Protein AF-0000000081157783 (afdb_homodimer)

Secondary structure (DSSP, 8-state):
----------------HHHHHHHHHS-SS--TT--SS--EEEEEE-SSSS-EEETTTTEEEEEE-BTTBPPPPHHHHHHHHHHHHH-GGGGG-/----------------HHHHHHHHHS-SS--TT--SS--EEEEEE-SSSS-EEETTTTEEEEEE-BTTBPPPPHHHHHHHHHHHHH-GGGGG-

Nearest PDB structures (foldseek):
  8d4x-assembly1_B  TM=7.432E-01  e=1.360E-03  Homo sapiens
  4jiu-assembly1_A  TM=4.594E-01  e=1.877E+00  Pyrococcus abyssi GE5
  8sln-assembly1_A-2  TM=3.641E-01  e=1.027E+00  Deinococcus geothermalis DSM 11300
  4jix-assembly1_B  TM=4.805E-01  e=7.656E+00  Methanocaldococcus jannaschii DSM 2661
  8d4x-assembly1_B  TM=7.433E-01  e=1.407E-03  Homo sapiens

Solvent-accessible surface area (backbone atoms only — not comparable to full-atom values): 10788 Å² total; per-residue (Å²): 133,82,78,72,78,70,72,75,87,60,69,72,64,61,52,43,72,42,37,50,35,25,32,17,53,73,34,64,61,82,51,95,89,48,65,93,52,55,40,32,48,43,77,39,80,50,98,51,83,55,59,40,18,42,42,90,62,12,28,30,34,36,52,39,66,50,100,87,39,76,71,70,56,69,70,57,47,50,51,45,43,42,52,44,42,71,36,61,69,60,22,70,107,133,82,76,72,77,68,74,70,88,63,71,73,66,59,52,44,72,42,37,50,36,27,31,17,52,73,34,64,62,80,52,96,88,49,67,92,52,56,41,30,48,44,76,40,80,50,97,51,81,55,59,40,16,44,41,88,62,12,29,30,36,38,51,38,67,48,100,87,38,76,70,68,57,69,69,59,46,50,52,44,45,43,53,43,42,72,36,62,69,58,19,71,108

Sequence (186 aa):
MVHGLFLTGGQRGALSLESILLFTTGSTSEPLLGFQLAPSIEFAECQSFLPIANMCVNRLILPRPSAFATLPGEAILYELYDYAFSNTFFGIKMVHGLFLTGGQRGALSLESILLFTTGSTSEPLLGFQLAPSIEFAECQSFLPIANMCVNRLILPRPSAFATLPGEAILYELYDYAFSNTFFGIK

InterPro domains:
  IPR000569 HECT domain [PF00632] (18-64)
  IPR000569 HECT domain [PS50237] (20-71)
  IPR035983 HECT, E3 ligase catalytic domain [SSF56204] (19-64)

Radius of gyration: 17.54 Å; Cα contacts (8 Å, |Δi|>4): 294; chains: 2; bounding box: 38×65×33 Å

Foldseek 3Di:
DPPPCPDDPPPLPDDDCQLLQCLQAVGSDAPPVGDPADAEEAEDADPDQAWEYDNVNRYIYGYDADPVGDDDDPVVSSVRHSVSSVDSPRRPD/DPPPCPVDPPPLPDDDCQLLQCLQAVGSDAPPVGDPADAEEAEDADPDQAWEYDNVNRYIYGYDADPVGDDDDPVVSSVRHSVSSVDSPRHPD

Organism: Pinctada imbricata (NCBI:txid66713)

pLDDT: mean 80.14, std 20.99, range [25.06, 98.5]

Structure (mmCIF, N/CA/C/O backbone):
data_AF-0000000081157783-model_v1
#
loop_
_entity.id
_entity.type
_entity.pdbx_description
1 polymer 'HECT domain-containing protein'
#
loop_
_atom_site.group_PDB
_atom_site.id
_atom_site.type_symbol
_atom_site.label_atom_id
_atom_site.label_alt_id
_atom_site.label_comp_id
_atom_site.label_asym_id
_atom_site.label_entity_id
_atom_site.label_seq_id
_atom_site.pdbx_PDB_ins_code
_atom_site.Cartn_x
_atom_site.Cartn_y
_atom_site.Cartn_z
_atom_site.occupancy
_atom_site.B_iso_or_equiv
_atom_site.auth_seq_id
_atom_site.auth_comp_id
_atom_site.auth_asym_id
_atom_site.auth_atom_id
_atom_site.pdbx_PDB_model_num
ATOM 1 N N . MET A 1 1 ? -17.234 -35.281 12.875 1 25.06 1 MET A N 1
ATOM 2 C CA . MET A 1 1 ? -18.094 -34.125 13.102 1 25.06 1 MET A CA 1
ATOM 3 C C . MET A 1 1 ? -17.328 -32.844 12.898 1 25.06 1 MET A C 1
ATOM 5 O O . MET A 1 1 ? -16.531 -32.438 13.758 1 25.06 1 MET A O 1
ATOM 9 N N . VAL A 1 2 ? -16.641 -32.625 11.828 1 28.06 2 VAL A N 1
ATOM 10 C CA . VAL A 1 2 ? -15.789 -31.5 11.445 1 28.06 2 VAL A CA 1
ATOM 11 C C . VAL A 1 2 ? -16.609 -30.203 11.43 1 28.06 2 VAL A C 1
ATOM 13 O O . VAL A 1 2 ? -17.625 -30.125 10.75 1 28.06 2 VAL A O 1
ATOM 16 N N . HIS A 1 3 ? -16.938 -29.625 12.719 1 30.33 3 HIS A N 1
ATOM 17 C CA . HIS A 1 3 ? -17.625 -28.344 12.891 1 30.33 3 HIS A CA 1
ATOM 18 C C . HIS A 1 3 ? -17.141 -27.312 11.867 1 30.33 3 HIS A C 1
ATOM 20 O O . HIS A 1 3 ? -15.93 -27.172 11.648 1 30.33 3 HIS A O 1
ATOM 26 N N . GLY A 1 4 ? -17.906 -27.141 10.836 1 31.88 4 GLY A N 1
ATOM 27 C CA . GLY A 1 4 ? -17.938 -26.031 9.891 1 31.88 4 GLY A CA 1
ATOM 28 C C . GLY A 1 4 ? -17.734 -24.672 10.539 1 31.88 4 GLY A C 1
ATOM 29 O O . GLY A 1 4 ? -18.688 -24.078 11.031 1 31.88 4 GLY A O 1
ATOM 30 N N . LEU A 1 5 ? -16.766 -24.453 11.508 1 31.7 5 LEU A N 1
ATOM 31 C CA . LEU A 1 5 ? -16.625 -23.094 12.008 1 31.7 5 LEU A CA 1
ATOM 32 C C . LEU A 1 5 ? -16.891 -22.062 10.906 1 31.7 5 LEU A C 1
ATOM 34 O O . LEU A 1 5 ? -16.109 -21.953 9.953 1 31.7 5 LEU A O 1
ATOM 38 N N . PHE A 1 6 ? -18.141 -22.094 10.414 1 34.12 6 PHE A N 1
ATOM 39 C CA . PHE A 1 6 ? -18.656 -20.953 9.664 1 34.12 6 PHE A CA 1
ATOM 40 C C . PHE A 1 6 ? -18.203 -19.641 10.305 1 34.12 6 PHE A C 1
ATOM 42 O O . PHE A 1 6 ? -18.672 -19.281 11.383 1 34.12 6 PHE A O 1
ATOM 49 N N . LEU A 1 7 ? -17.031 -19.391 10.703 1 32.72 7 LEU A N 1
ATOM 50 C CA . LEU A 1 7 ? -16.672 -18.109 11.297 1 32.72 7 LEU A CA 1
ATOM 51 C C . LEU A 1 7 ? -17.656 -17.016 10.852 1 32.72 7 LEU A C 1
ATOM 53 O O . LEU A 1 7 ? -18.344 -17.188 9.844 1 32.72 7 LEU A O 1
ATOM 57 N N . THR A 1 8 ? -17.766 -15.859 11.789 1 34.59 8 THR A N 1
ATOM 58 C CA . THR A 1 8 ? -18.375 -14.57 12.047 1 34.59 8 THR A CA 1
ATOM 59 C C . THR A 1 8 ? -18.5 -13.758 10.766 1 34.59 8 THR A C 1
ATOM 61 O O . THR A 1 8 ? -17.672 -13.891 9.859 1 34.59 8 THR A O 1
ATOM 64 N N . GLY A 1 9 ? -19.719 -13.328 10.438 1 35.78 9 GLY A N 1
ATOM 65 C CA . GLY A 1 9 ? -20.094 -12.188 9.609 1 35.78 9 GLY A CA 1
ATOM 66 C C . GLY A 1 9 ? -19.047 -11.102 9.57 1 35.78 9 GLY A C 1
ATOM 67 O O . GLY A 1 9 ? -19.094 -10.156 10.359 1 35.78 9 GLY A O 1
ATOM 68 N N . GLY A 1 10 ? -17.797 -11.422 9.664 1 38.59 10 GLY A N 1
ATOM 69 C CA . GLY A 1 10 ? -16.703 -10.469 9.734 1 38.59 10 GLY A CA 1
ATOM 70 C C . GLY A 1 10 ? -16.953 -9.211 8.93 1 38.59 10 GLY A C 1
ATOM 71 O O . GLY A 1 10 ? -17.359 -9.281 7.766 1 38.59 10 GLY A O 1
ATOM 72 N N . GLN A 1 11 ? -17.547 -8.289 9.461 1 38.88 11 GLN A N 1
ATOM 73 C CA . GLN A 1 11 ? -17.562 -6.945 8.898 1 38.88 11 GLN A CA 1
ATOM 74 C C . GLN A 1 11 ? -16.422 -6.746 7.91 1 38.88 11 GLN A C 1
ATOM 76 O O . GLN A 1 11 ? -15.281 -7.145 8.18 1 38.88 11 GLN A O 1
ATOM 81 N N . ARG A 1 12 ? -16.5 -7.238 6.738 1 47.31 12 ARG A N 1
ATOM 82 C CA . ARG A 1 12 ? -15.578 -6.809 5.695 1 47.31 12 ARG A CA 1
ATOM 83 C C . ARG A 1 12 ? -14.859 -5.523 6.094 1 47.31 12 ARG A C 1
ATOM 85 O O . ARG A 1 12 ? -15.406 -4.43 5.934 1 47.31 12 ARG A O 1
ATOM 92 N N . GLY A 1 13 ? -14.383 -5.492 7.238 1 53.34 13 GLY A N 1
ATOM 93 C CA . GLY A 1 13 ? -13.688 -4.219 7.324 1 53.34 13 GLY A CA 1
ATOM 94 C C . GLY A 1 13 ? -12.836 -3.922 6.105 1 53.34 13 GLY A C 1
ATOM 95 O O . GLY A 1 13 ? -12.086 -4.781 5.641 1 53.34 13 GLY A O 1
ATOM 96 N N . ALA A 1 14 ? -13.375 -3.219 5.141 1 66.56 14 ALA A N 1
ATOM 97 C CA . ALA A 1 14 ? -12.773 -2.76 3.891 1 66.56 14 ALA A CA 1
ATOM 98 C C . ALA A 1 14 ? -11.281 -2.479 4.07 1 66.56 14 ALA A C 1
ATOM 100 O O . ALA A 1 14 ? -10.852 -2.02 5.129 1 66.56 14 ALA A O 1
ATOM 101 N N . LEU A 1 15 ? -10.414 -3.15 3.279 1 81.06 15 LEU A N 1
ATOM 102 C CA . LEU A 1 15 ? -8.992 -2.842 3.197 1 81.06 15 LEU A CA 1
ATOM 103 C C . LEU A 1 15 ? -8.75 -1.345 3.354 1 81.06 15 LEU A C 1
ATOM 105 O O . LEU A 1 15 ? -9.5 -0.53 2.811 1 81.06 15 LEU A O 1
ATOM 109 N N . SER A 1 16 ? -7.902 -1.082 4.328 1 84.56 16 SER A N 1
ATOM 110 C CA . SER A 1 16 ? -7.484 0.301 4.527 1 84.56 16 SER A CA 1
ATOM 111 C C . SER A 1 16 ? -5.965 0.434 4.449 1 84.56 16 SER A C 1
ATOM 113 O O . SER A 1 16 ? -5.246 -0.563 4.523 1 84.56 16 SER A O 1
ATOM 115 N N . LEU A 1 17 ? -5.473 1.64 4.262 1 89.75 17 LEU A N 1
ATOM 116 C CA . LEU A 1 17 ? -4.031 1.861 4.297 1 89.75 17 LEU A CA 1
ATOM 117 C C . LEU A 1 17 ? -3.455 1.475 5.652 1 89.75 17 LEU A C 1
ATOM 119 O O . LEU A 1 17 ? -2.334 0.963 5.734 1 89.75 17 LEU A O 1
ATOM 123 N N . GLU A 1 18 ? -4.254 1.722 6.637 1 88.31 18 GLU A N 1
ATOM 124 C CA . GLU A 1 18 ? -3.838 1.361 7.988 1 88.31 18 GLU A CA 1
ATOM 125 C C . GLU A 1 18 ? -3.588 -0.139 8.109 1 88.31 18 GLU A C 1
ATOM 127 O O . GLU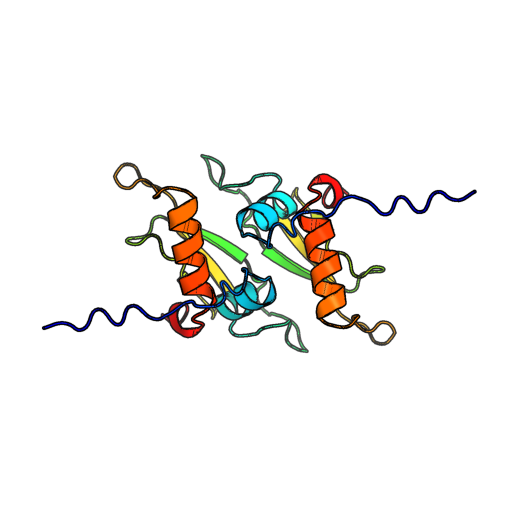 A 1 18 ? -2.561 -0.561 8.641 1 88.31 18 GLU A O 1
ATOM 132 N N . SER A 1 19 ? -4.547 -0.958 7.633 1 89.5 19 SER A N 1
ATOM 133 C CA . SER A 1 19 ? -4.398 -2.406 7.738 1 89.5 19 SER A CA 1
ATOM 134 C C . SER A 1 19 ? -3.25 -2.912 6.875 1 89.5 19 SER A C 1
ATOM 136 O O . SER A 1 19 ? -2.574 -3.877 7.234 1 89.5 19 SER A O 1
ATOM 138 N N . ILE A 1 20 ? -2.945 -2.279 5.777 1 92.62 20 ILE A N 1
ATOM 139 C CA . ILE A 1 20 ? -1.829 -2.652 4.914 1 92.62 20 ILE A CA 1
ATOM 140 C C . ILE A 1 20 ? -0.51 -2.312 5.605 1 92.62 20 ILE A C 1
ATOM 142 O O . ILE A 1 20 ? 0.429 -3.113 5.59 1 92.62 20 ILE A O 1
ATOM 146 N N . LEU A 1 21 ? -0.452 -1.106 6.215 1 93.5 21 LEU A N 1
ATOM 147 C CA . LEU A 1 21 ? 0.759 -0.715 6.926 1 93.5 21 LEU A CA 1
ATOM 148 C C . LEU A 1 21 ? 1.03 -1.657 8.094 1 93.5 21 LEU A C 1
ATOM 150 O O . LEU A 1 21 ? 2.172 -2.068 8.312 1 93.5 21 LEU A O 1
ATOM 154 N N . LEU A 1 22 ? -0.026 -1.957 8.781 1 93.88 22 LEU A N 1
ATOM 155 C CA . LEU A 1 22 ? 0.117 -2.859 9.914 1 93.88 22 LEU A CA 1
ATOM 156 C C . LEU A 1 22 ? 0.659 -4.215 9.469 1 93.88 22 LEU A C 1
ATOM 158 O O . LEU A 1 22 ? 1.573 -4.758 10.094 1 93.88 22 LEU A O 1
ATOM 162 N N . PHE A 1 23 ? 0.168 -4.734 8.445 1 93.56 23 PHE A N 1
ATOM 163 C CA . PHE A 1 23 ? 0.583 -6.023 7.895 1 93.56 23 PHE A CA 1
ATOM 164 C C . PHE A 1 23 ? 2.027 -5.965 7.414 1 93.56 23 PHE A C 1
ATOM 166 O O . PHE A 1 23 ? 2.783 -6.926 7.582 1 93.56 23 PHE A O 1
ATOM 173 N N . THR A 1 24 ? 2.479 -4.871 6.844 1 95.5 24 THR A N 1
ATOM 174 C CA . THR A 1 24 ? 3.748 -4.73 6.137 1 95.5 24 THR A CA 1
ATOM 175 C C . THR A 1 24 ? 4.855 -4.312 7.098 1 95.5 24 THR A C 1
ATOM 177 O O . THR A 1 24 ? 6.016 -4.695 6.922 1 95.5 24 THR A O 1
ATOM 180 N N . THR A 1 25 ? 4.516 -3.561 8.188 1 94.69 25 THR A N 1
ATOM 181 C CA . THR A 1 25 ? 5.562 -2.928 8.984 1 94.69 25 THR A CA 1
ATOM 182 C C . THR A 1 25 ? 5.406 -3.279 10.461 1 94.69 25 THR A C 1
ATOM 184 O O . THR A 1 25 ? 6.301 -3.016 11.266 1 94.69 25 THR A O 1
ATOM 187 N N . GLY A 1 26 ? 4.195 -3.764 10.82 1 92.81 26 GLY A N 1
ATOM 188 C CA . GLY A 1 26 ? 3.879 -3.998 12.219 1 92.81 26 GLY A CA 1
ATOM 189 C C . GLY A 1 26 ? 3.293 -2.783 12.914 1 92.81 26 GLY A C 1
ATOM 190 O O . GLY A 1 26 ? 2.93 -2.846 14.086 1 92.81 26 GLY A O 1
ATOM 191 N N . SER A 1 27 ? 3.178 -1.668 12.164 1 92.88 27 SER A N 1
ATOM 192 C CA . SER A 1 27 ? 2.623 -0.446 12.734 1 92.88 27 SER A CA 1
ATOM 193 C C . SER A 1 27 ? 1.447 0.067 11.906 1 92.88 27 SER A C 1
ATOM 195 O O . SER A 1 27 ? 1.415 -0.11 10.688 1 92.88 27 SER A O 1
ATOM 197 N N . THR A 1 28 ? 0.5 0.713 12.5 1 89.69 28 THR A N 1
ATOM 198 C CA . THR A 1 28 ? -0.673 1.251 11.82 1 89.69 28 THR A CA 1
ATOM 199 C C . THR A 1 28 ? -0.379 2.633 11.242 1 89.69 28 THR A C 1
ATOM 201 O O . THR A 1 28 ? -1.185 3.184 10.492 1 89.69 28 THR A O 1
ATOM 204 N N . SER A 1 29 ? 0.729 3.207 11.641 1 90.88 29 SER A N 1
ATOM 205 C CA . SER A 1 29 ? 1.147 4.535 11.195 1 90.88 29 SER A CA 1
ATOM 206 C C . SER A 1 29 ? 2.666 4.664 11.195 1 90.88 29 SER A C 1
ATOM 208 O O . SER A 1 29 ? 3.373 3.762 11.656 1 90.88 29 SER A O 1
ATOM 210 N N . GLU A 1 30 ? 3.18 5.801 10.648 1 93.94 30 GLU A N 1
ATOM 211 C CA . GLU A 1 30 ? 4.621 6.027 10.664 1 93.94 30 GLU A CA 1
ATOM 212 C C . GLU A 1 30 ? 5.133 6.234 12.086 1 93.94 30 GLU A C 1
ATOM 214 O O . GLU A 1 30 ? 4.59 7.047 12.836 1 93.94 30 GLU A O 1
ATOM 219 N N . PRO A 1 31 ? 6.152 5.469 12.484 1 93.81 31 PRO A N 1
ATOM 220 C CA . PRO A 1 31 ? 6.762 5.723 13.789 1 93.81 31 PRO A CA 1
ATOM 221 C C . PRO A 1 31 ? 7.344 7.129 13.906 1 93.81 31 PRO A C 1
ATOM 223 O O . PRO A 1 31 ? 7.594 7.785 12.898 1 93.81 31 PRO A O 1
ATOM 226 N N . LEU A 1 32 ? 7.508 7.562 15.062 1 89.94 32 LEU A N 1
ATOM 227 C CA . LEU A 1 32 ? 7.957 8.922 15.352 1 89.94 32 LEU A CA 1
ATOM 228 C C . LEU A 1 32 ? 9.219 9.258 14.562 1 89.94 32 LEU A C 1
ATOM 230 O O . LEU A 1 32 ? 9.336 10.359 14.016 1 89.94 32 LEU A O 1
ATOM 234 N N . LEU A 1 33 ? 10.227 8.312 14.469 1 92.75 33 LEU A N 1
ATOM 235 C CA . LEU A 1 33 ? 11.5 8.562 13.805 1 92.75 33 LEU A CA 1
ATOM 236 C C . LEU A 1 33 ? 11.422 8.188 12.328 1 92.75 33 LEU A C 1
ATOM 238 O O . LEU A 1 33 ? 12.406 8.312 11.602 1 92.75 33 LEU A O 1
ATOM 242 N N . GLY A 1 34 ? 10.289 7.762 11.922 1 94.31 34 GLY A N 1
ATOM 243 C CA . GLY A 1 34 ? 10.148 7.285 10.555 1 94.31 34 GLY A CA 1
ATOM 244 C C . GLY A 1 34 ? 10.594 5.844 10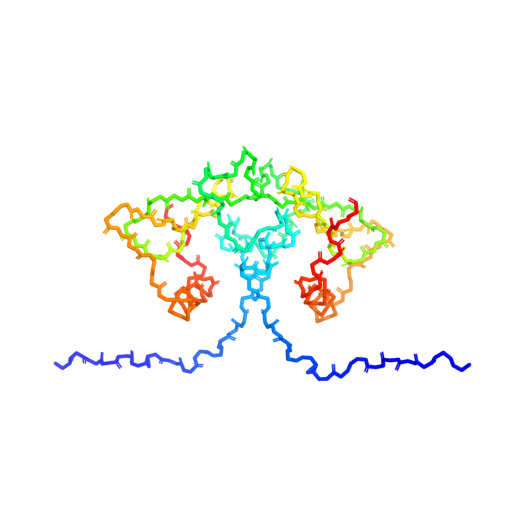.375 1 94.31 34 GLY A C 1
ATOM 245 O O . GLY A 1 34 ? 11.062 5.211 11.328 1 94.31 34 GLY A O 1
ATOM 246 N N . PHE A 1 35 ? 10.398 5.328 9.203 1 95.69 35 PHE A N 1
ATOM 247 C CA . PHE A 1 35 ? 10.852 3.984 8.867 1 95.69 35 PHE A CA 1
ATOM 248 C C . PHE A 1 35 ? 12.297 4.008 8.383 1 95.69 35 PHE A C 1
ATOM 250 O O . PHE A 1 35 ? 12.664 4.848 7.559 1 95.69 35 PHE A O 1
ATOM 257 N N . GLN A 1 36 ? 13.094 3.15 8.875 1 96.06 36 GLN A N 1
ATOM 258 C CA . GLN A 1 36 ? 14.453 3.023 8.359 1 96.06 36 GLN A CA 1
ATOM 259 C C . GLN A 1 36 ? 14.445 2.586 6.898 1 96.06 36 GLN A C 1
ATOM 261 O O . GLN A 1 36 ? 15.203 3.123 6.082 1 96.06 36 GLN A O 1
ATOM 266 N N . LEU A 1 37 ? 13.672 1.564 6.633 1 97 37 LEU A N 1
ATOM 267 C CA . LEU A 1 37 ? 13.398 1.122 5.27 1 97 37 LEU A CA 1
ATOM 268 C C . LEU A 1 37 ? 11.961 1.447 4.875 1 97 37 LEU A C 1
ATOM 270 O O . LEU A 1 37 ? 11.023 1.119 5.602 1 97 37 LEU A O 1
ATOM 274 N N . ALA A 1 38 ? 11.875 2.078 3.801 1 97.44 38 ALA A N 1
ATOM 275 C CA . ALA A 1 38 ? 10.531 2.445 3.34 1 97.44 38 ALA A CA 1
ATOM 276 C C . ALA A 1 38 ? 9.695 1.206 3.053 1 97.44 38 ALA A C 1
ATOM 278 O O . ALA A 1 38 ? 10.18 0.237 2.467 1 97.44 38 ALA A O 1
ATOM 279 N N . PRO A 1 39 ? 8.414 1.216 3.48 1 98.19 39 PRO A N 1
ATOM 280 C CA . PRO A 1 39 ? 7.555 0.11 3.061 1 98.19 39 PRO A CA 1
ATOM 281 C C . PRO A 1 39 ? 7.465 -0.027 1.542 1 98.19 39 PRO A C 1
ATOM 283 O O . PRO A 1 39 ? 7.422 0.979 0.83 1 98.19 39 PRO A O 1
ATOM 286 N N . SER A 1 40 ? 7.484 -1.233 1.07 1 98.5 40 SER A N 1
ATOM 287 C CA . SER A 1 40 ? 7.473 -1.467 -0.37 1 98.5 40 SER A CA 1
ATOM 288 C C . SER A 1 40 ? 6.68 -2.723 -0.721 1 98.5 40 SER A C 1
ATOM 290 O O . SER A 1 40 ? 6.312 -3.498 0.163 1 98.5 40 SER A O 1
ATOM 292 N N . ILE A 1 41 ? 6.383 -2.863 -1.964 1 98.06 41 ILE A N 1
ATOM 293 C CA . ILE A 1 41 ? 5.637 -4 -2.49 1 98.06 41 ILE A CA 1
ATOM 294 C C . ILE A 1 41 ? 6.516 -4.785 -3.467 1 98.06 41 ILE A C 1
ATOM 296 O O . ILE A 1 41 ? 7.188 -4.195 -4.316 1 98.06 41 ILE A O 1
ATOM 300 N N . GLU A 1 42 ? 6.523 -6.035 -3.305 1 97 42 GLU A N 1
ATOM 301 C CA . GLU A 1 42 ? 7.164 -6.984 -4.211 1 97 42 GLU A CA 1
ATOM 302 C C . GLU A 1 42 ? 6.172 -8.023 -4.715 1 97 42 GLU A C 1
ATOM 304 O O . GLU A 1 42 ? 5.285 -8.453 -3.971 1 97 42 GLU A O 1
ATOM 309 N N . PHE A 1 43 ? 6.328 -8.336 -5.969 1 95.94 43 PHE A N 1
ATOM 310 C CA . PHE A 1 43 ? 5.57 -9.453 -6.523 1 95.94 43 PHE A CA 1
ATOM 311 C C . PHE A 1 43 ? 6.457 -10.68 -6.684 1 95.94 43 PHE A C 1
ATOM 313 O O . PHE A 1 43 ? 7.578 -10.586 -7.191 1 95.94 43 PHE A O 1
ATOM 320 N N . ALA A 1 44 ? 5.969 -11.812 -6.184 1 93.94 44 ALA A N 1
ATOM 321 C CA . ALA A 1 44 ? 6.77 -13.031 -6.234 1 93.94 44 ALA A CA 1
ATOM 322 C C . ALA A 1 44 ? 5.891 -14.25 -6.512 1 93.94 44 ALA A C 1
ATOM 324 O O . ALA A 1 44 ? 4.684 -14.219 -6.27 1 93.94 44 ALA A O 1
ATOM 325 N N . GLU A 1 45 ? 6.484 -15.219 -7.141 1 90.94 45 GLU A N 1
ATOM 326 C CA . GLU A 1 45 ? 5.793 -16.5 -7.246 1 90.94 45 GLU A CA 1
ATOM 327 C C . GLU A 1 45 ? 5.66 -17.172 -5.883 1 90.94 45 GLU A C 1
ATOM 329 O O . GLU A 1 45 ? 6.66 -17.375 -5.188 1 90.94 45 GLU A O 1
ATOM 334 N N . CYS A 1 46 ? 4.383 -17.266 -5.438 1 82.44 46 CYS A N 1
ATOM 335 C CA . CYS A 1 46 ? 4.156 -17.844 -4.117 1 82.44 46 CYS A CA 1
ATOM 336 C C . CYS A 1 46 ? 3.402 -19.156 -4.227 1 82.44 46 CYS A C 1
ATOM 338 O O . CYS A 1 46 ? 2.785 -19.453 -5.254 1 82.44 46 CYS A O 1
ATOM 340 N N . GLN A 1 47 ? 3.578 -20 -3.232 1 81.12 47 GLN A N 1
ATOM 341 C CA . GLN A 1 47 ? 2.889 -21.297 -3.168 1 81.12 47 GLN A CA 1
ATOM 342 C C . GLN A 1 47 ? 1.394 -21.094 -2.936 1 81.12 47 GLN A C 1
ATOM 344 O O . GLN A 1 47 ? 0.592 -21.969 -3.273 1 81.12 47 GLN A O 1
ATOM 349 N N . SER A 1 48 ? 1.101 -20.016 -2.244 1 84.38 48 SER A N 1
ATOM 350 C CA . SER A 1 48 ? -0.298 -19.672 -2.004 1 84.38 48 SER A CA 1
ATOM 351 C C . SER A 1 48 ? -0.656 -18.328 -2.619 1 84.38 48 SER A C 1
ATOM 353 O O . SER A 1 48 ? 0.223 -17.594 -3.088 1 84.38 48 SER A O 1
ATOM 355 N N . PHE A 1 49 ? -1.943 -18.031 -2.572 1 88.19 49 PHE A N 1
ATOM 356 C CA . PHE A 1 49 ? -2.41 -16.75 -3.115 1 88.19 49 PHE A CA 1
ATOM 357 C C . PHE A 1 49 ? -2.592 -15.727 -2.006 1 88.19 49 PHE A C 1
ATOM 359 O O . PHE A 1 49 ? -3.129 -14.641 -2.24 1 88.19 49 PHE A O 1
ATOM 366 N N . LEU A 1 50 ? -2.047 -16.078 -0.866 1 90.56 50 LEU A N 1
ATOM 367 C CA . LEU A 1 50 ? -2.08 -15.148 0.252 1 90.56 50 LEU A CA 1
ATOM 368 C C . LEU A 1 50 ? -0.86 -14.227 0.229 1 90.56 50 LEU A C 1
ATOM 370 O O . LEU A 1 50 ? 0.251 -14.68 -0.064 1 90.56 50 LEU A O 1
ATOM 374 N N . PRO A 1 51 ? -1.125 -12.977 0.547 1 92.75 51 PRO A N 1
ATOM 375 C CA . PRO A 1 51 ? 0.044 -12.109 0.709 1 92.75 51 PRO A CA 1
ATOM 376 C C . PRO A 1 51 ? 0.846 -12.43 1.969 1 92.75 51 PRO A C 1
ATOM 378 O O . PRO A 1 51 ? 0.289 -12.93 2.949 1 92.75 51 PRO A O 1
ATOM 381 N N . ILE A 1 52 ? 2.109 -12.141 1.911 1 93.06 52 ILE A N 1
ATOM 382 C CA . ILE A 1 52 ? 2.977 -12.227 3.082 1 93.06 52 ILE A CA 1
ATOM 383 C C . ILE A 1 52 ? 3.795 -10.945 3.215 1 93.06 52 ILE A C 1
ATOM 385 O O . ILE A 1 52 ? 3.801 -10.109 2.307 1 93.06 52 ILE A O 1
ATOM 389 N N . ALA A 1 53 ? 4.379 -10.766 4.379 1 94.19 53 ALA A N 1
ATOM 390 C CA . ALA A 1 53 ? 5.215 -9.586 4.57 1 94.19 53 ALA A CA 1
ATOM 391 C C . ALA A 1 53 ? 6.531 -9.945 5.25 1 94.19 53 ALA A C 1
ATOM 393 O O . ALA A 1 53 ? 6.582 -10.867 6.074 1 94.19 53 ALA A O 1
ATOM 394 N N . ASN A 1 54 ? 7.574 -9.414 4.895 1 94.62 54 ASN A N 1
ATOM 395 C CA . ASN A 1 54 ? 8.812 -9.32 5.652 1 94.62 54 ASN A CA 1
ATOM 396 C C . ASN A 1 54 ? 8.898 -8.008 6.426 1 94.62 54 ASN A C 1
ATOM 398 O O . ASN A 1 54 ? 9.406 -7.008 5.91 1 94.62 54 ASN A O 1
ATOM 402 N N . MET A 1 55 ? 8.484 -8.031 7.688 1 93.62 55 MET A N 1
ATOM 403 C CA . MET A 1 55 ? 8.312 -6.809 8.461 1 93.62 55 MET A CA 1
ATOM 404 C C . MET A 1 55 ? 9.664 -6.203 8.82 1 93.62 55 MET A C 1
ATOM 406 O O . MET A 1 55 ? 9.758 -5.008 9.102 1 93.62 55 MET A O 1
ATOM 410 N N . CYS A 1 56 ? 10.648 -7.059 8.844 1 94.94 56 CYS A N 1
ATOM 411 C CA . CYS A 1 56 ? 11.984 -6.527 9.109 1 94.94 56 CYS A CA 1
ATOM 412 C C . CYS A 1 56 ? 12.406 -5.539 8.031 1 94.94 56 CYS A C 1
ATOM 414 O O . CYS A 1 56 ? 13 -4.5 8.328 1 94.94 56 CYS A O 1
ATOM 416 N N . VAL A 1 57 ? 12.211 -5.801 6.805 1 96.81 57 VAL A N 1
ATOM 417 C CA . VAL A 1 57 ? 12.578 -4.91 5.715 1 96.81 57 VAL A CA 1
ATOM 418 C C . VAL A 1 57 ? 11.336 -4.191 5.191 1 96.81 57 VAL A C 1
ATOM 420 O O . VAL A 1 57 ? 11.391 -3.52 4.156 1 96.81 57 VAL A O 1
ATOM 423 N N . ASN A 1 58 ? 10.227 -4.273 5.824 1 96.69 58 ASN A N 1
ATOM 424 C CA . ASN A 1 58 ? 8.961 -3.627 5.488 1 96.69 58 ASN A CA 1
ATOM 425 C C . ASN A 1 58 ? 8.547 -3.922 4.051 1 96.69 58 ASN A C 1
ATOM 427 O O . ASN A 1 58 ? 8.242 -3.004 3.285 1 96.69 58 ASN A O 1
ATOM 431 N N . ARG A 1 59 ? 8.406 -5.191 3.752 1 97.31 59 ARG A N 1
ATOM 432 C CA . ARG A 1 59 ? 8.102 -5.586 2.381 1 97.31 59 ARG A CA 1
ATOM 433 C C . ARG A 1 59 ? 6.84 -6.438 2.328 1 97.31 59 ARG A C 1
ATOM 435 O O . ARG A 1 59 ? 6.789 -7.52 2.916 1 97.31 59 ARG A O 1
ATOM 442 N N . LEU A 1 60 ? 5.863 -5.918 1.633 1 96.25 60 LEU A N 1
ATOM 443 C CA . LEU A 1 60 ? 4.672 -6.688 1.286 1 96.25 60 LEU A CA 1
ATOM 444 C C . LEU A 1 60 ? 4.91 -7.52 0.031 1 96.25 60 LEU A C 1
ATOM 446 O O . LEU A 1 60 ? 5.316 -6.988 -1.005 1 96.25 60 LEU A O 1
ATOM 450 N N . ILE A 1 61 ? 4.699 -8.773 0.169 1 96 61 ILE A N 1
ATOM 451 C CA . ILE A 1 61 ? 4.887 -9.664 -0.972 1 96 61 ILE A CA 1
ATOM 452 C C . ILE A 1 61 ? 3.531 -10.164 -1.47 1 96 61 ILE A C 1
ATOM 454 O O . ILE A 1 61 ? 2.791 -10.812 -0.729 1 96 61 ILE A O 1
ATOM 458 N N . LEU A 1 62 ? 3.211 -9.805 -2.646 1 95 62 LEU A N 1
ATOM 459 C CA . LEU A 1 62 ? 1.983 -10.227 -3.311 1 95 62 LEU A CA 1
ATOM 460 C C . LEU A 1 62 ? 2.266 -11.352 -4.309 1 95 62 LEU A C 1
ATOM 462 O O . LEU A 1 62 ? 3.277 -11.32 -5.012 1 95 62 LEU A O 1
ATOM 466 N N . PRO A 1 63 ? 1.355 -12.297 -4.363 1 93.12 63 PRO A N 1
ATOM 467 C CA . PRO A 1 63 ? 1.582 -13.406 -5.293 1 93.12 63 PRO A CA 1
ATOM 468 C C . PRO A 1 63 ? 1.457 -12.992 -6.754 1 93.12 63 PRO A C 1
ATOM 470 O O . PRO A 1 63 ? 0.605 -12.164 -7.094 1 93.12 63 PRO A O 1
ATOM 473 N N . ARG A 1 64 ? 2.32 -13.453 -7.527 1 91.56 64 ARG A N 1
ATOM 474 C CA . ARG A 1 64 ? 2.203 -13.312 -8.977 1 91.56 64 ARG A CA 1
ATOM 475 C C . ARG A 1 64 ? 1.976 -14.672 -9.641 1 91.56 64 ARG A C 1
ATOM 477 O O . ARG A 1 64 ? 2.41 -15.703 -9.117 1 91.56 64 ARG A O 1
ATOM 484 N N . PRO A 1 65 ? 1.188 -14.609 -10.719 1 85.25 65 PRO A N 1
ATOM 485 C CA . PRO A 1 65 ? 0.975 -15.883 -11.414 1 85.25 65 PRO A CA 1
ATOM 486 C C . PRO A 1 65 ? 2.268 -16.469 -11.969 1 85.25 65 PRO A C 1
ATOM 488 O O . PRO A 1 65 ? 3.256 -15.758 -12.148 1 85.25 65 PRO A O 1
ATOM 491 N N . SER A 1 66 ? 2.283 -17.797 -12.117 1 85.12 66 SER A N 1
ATOM 492 C CA . SER A 1 66 ? 3.355 -18.516 -12.789 1 85.12 66 SER A CA 1
ATOM 493 C C . SER A 1 66 ? 2.814 -19.375 -13.938 1 85.12 66 SER A C 1
ATOM 495 O O . SER A 1 66 ? 1.611 -19.375 -14.195 1 85.12 66 SER A O 1
ATOM 497 N N . ALA A 1 67 ? 3.75 -19.922 -14.727 1 82.56 67 ALA A N 1
ATOM 498 C CA . ALA A 1 67 ? 3.357 -20.812 -15.812 1 82.56 67 ALA A CA 1
ATOM 499 C C . ALA A 1 67 ? 2.457 -21.938 -15.305 1 82.56 67 ALA A C 1
ATOM 501 O O . ALA A 1 67 ? 1.594 -22.438 -16.031 1 82.56 67 ALA A O 1
ATOM 502 N N . PHE A 1 68 ? 2.506 -22.25 -14.078 1 83.19 68 PHE A N 1
ATOM 503 C CA . PHE A 1 68 ? 1.819 -23.422 -13.539 1 83.19 68 PHE A CA 1
ATOM 504 C C . PHE A 1 68 ? 0.736 -23 -12.555 1 83.19 68 PHE A C 1
ATOM 506 O O . PHE A 1 68 ? -0.02 -23.844 -12.062 1 83.19 68 PHE A O 1
ATOM 513 N N . ALA A 1 69 ? 0.616 -21.734 -12.266 1 80.44 69 ALA A N 1
ATOM 514 C CA . ALA A 1 69 ? -0.339 -21.281 -11.258 1 80.44 69 ALA A CA 1
ATOM 515 C C . ALA A 1 69 ? -0.975 -19.953 -11.648 1 80.44 69 ALA A C 1
ATOM 517 O O . ALA A 1 69 ? -0.302 -18.922 -11.68 1 80.44 69 ALA A O 1
ATOM 518 N N . THR A 1 70 ? -2.236 -20.094 -11.93 1 84.19 70 THR A N 1
ATOM 519 C CA . THR A 1 70 ? -2.971 -18.875 -12.25 1 84.19 70 THR A CA 1
ATOM 520 C C . THR A 1 70 ? -3.609 -18.281 -10.992 1 84.19 70 THR A C 1
ATOM 522 O O . THR A 1 70 ? -3.916 -19.016 -10.047 1 84.19 70 THR A O 1
ATOM 525 N N . LEU A 1 71 ? -3.688 -16.969 -10.992 1 84.44 71 LEU A N 1
ATOM 526 C CA . LEU A 1 71 ? -4.387 -16.328 -9.883 1 84.44 71 LEU A CA 1
ATOM 527 C C . LEU A 1 71 ? -5.879 -16.656 -9.93 1 84.44 71 LEU A C 1
ATOM 529 O O . LEU A 1 71 ? -6.461 -16.766 -11.008 1 84.44 71 LEU A O 1
ATOM 533 N N . PRO A 1 72 ? -6.344 -16.844 -8.742 1 87.81 72 PRO A N 1
ATOM 534 C CA . PRO A 1 72 ? -7.801 -17 -8.742 1 87.81 72 PRO A CA 1
ATOM 535 C C . PRO A 1 72 ? -8.531 -15.742 -9.203 1 87.81 72 PRO A C 1
ATOM 537 O O . PRO A 1 72 ? -7.902 -14.703 -9.43 1 87.81 72 PRO A O 1
ATOM 540 N N . GLY A 1 73 ? -9.852 -15.797 -9.414 1 87.44 73 GLY A N 1
ATOM 541 C CA . GLY A 1 73 ? -10.648 -14.641 -9.789 1 87.44 73 GLY A CA 1
ATOM 542 C C . GLY A 1 73 ? -10.539 -13.492 -8.805 1 87.44 73 GLY A C 1
ATOM 543 O O . GLY A 1 73 ? -10.18 -13.695 -7.645 1 87.44 73 GLY A O 1
ATOM 544 N N . GLU A 1 74 ? -10.82 -12.273 -9.273 1 84 74 GLU A N 1
ATOM 545 C CA . GLU A 1 74 ? -10.648 -11.047 -8.5 1 84 74 GLU A CA 1
ATOM 546 C C . GLU A 1 74 ? -11.406 -11.125 -7.176 1 84 74 GLU A C 1
ATOM 548 O O . GLU A 1 74 ? -10.898 -10.711 -6.133 1 84 74 GLU A O 1
ATOM 553 N N . ALA A 1 75 ? -12.562 -11.547 -7.25 1 85.69 75 ALA A N 1
ATOM 554 C CA . ALA A 1 75 ? -13.406 -11.617 -6.059 1 85.69 75 ALA A CA 1
ATOM 555 C C . ALA A 1 75 ? -12.766 -12.484 -4.98 1 85.69 75 ALA A C 1
ATOM 557 O O . ALA A 1 75 ? -12.75 -12.125 -3.805 1 85.69 75 ALA A O 1
ATOM 558 N N . ILE A 1 76 ? -12.289 -13.633 -5.402 1 88.19 76 ILE A N 1
ATOM 559 C CA . ILE A 1 76 ? -11.656 -14.562 -4.473 1 88.19 76 ILE A CA 1
ATOM 560 C C . ILE A 1 76 ? -10.375 -13.938 -3.916 1 88.19 76 ILE A C 1
ATOM 562 O O . ILE A 1 76 ? -10.117 -14.016 -2.713 1 88.19 76 ILE A O 1
ATOM 566 N N . LEU A 1 77 ? -9.625 -13.336 -4.746 1 87.88 77 LEU A N 1
ATOM 567 C CA . LEU A 1 77 ? -8.383 -12.695 -4.336 1 87.88 77 LEU A CA 1
ATOM 568 C C . LEU A 1 77 ? -8.648 -11.602 -3.309 1 87.88 7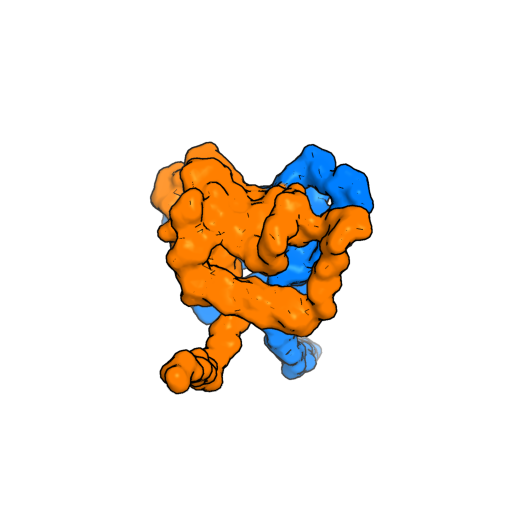7 LEU A C 1
ATOM 570 O O . LEU A 1 77 ? -7.918 -11.477 -2.32 1 87.88 77 LEU A O 1
ATOM 574 N N . TYR A 1 78 ? -9.648 -10.828 -3.57 1 84.56 78 TYR A N 1
ATOM 575 C CA . TYR A 1 78 ? -10.023 -9.773 -2.637 1 84.56 78 TYR A CA 1
ATOM 576 C C . TYR A 1 78 ? -10.375 -10.352 -1.271 1 84.56 78 TYR A C 1
ATOM 578 O O . TYR A 1 78 ? -9.984 -9.805 -0.239 1 84.56 78 TYR A O 1
ATOM 586 N N . GLU A 1 79 ? -11.094 -11.359 -1.303 1 86.25 79 GLU A N 1
ATOM 587 C CA . GLU A 1 79 ? -11.477 -12.008 -0.048 1 86.25 79 GLU A CA 1
ATOM 588 C C . GLU A 1 79 ? -10.25 -12.516 0.7 1 86.25 79 GLU A C 1
ATOM 590 O O . GLU A 1 79 ? -10.141 -12.359 1.917 1 86.25 79 GLU A O 1
ATOM 595 N N . LEU A 1 80 ? -9.359 -13.164 0.006 1 86.5 80 LEU A N 1
ATOM 596 C CA . LEU A 1 80 ? -8.133 -13.68 0.604 1 86.5 80 LEU A CA 1
ATOM 597 C C . LEU A 1 80 ? -7.301 -12.547 1.207 1 86.5 80 LEU A C 1
ATOM 599 O O . LEU A 1 80 ? -6.781 -12.68 2.316 1 86.5 80 LEU A O 1
ATOM 603 N N . TYR A 1 81 ? -7.219 -11.461 0.543 1 87.88 81 TYR A N 1
ATOM 604 C CA . TYR A 1 81 ? -6.441 -10.32 1.009 1 87.88 81 TYR A CA 1
ATOM 605 C C . TYR A 1 81 ? -7.105 -9.664 2.211 1 87.88 81 TYR A C 1
ATOM 607 O O . TYR A 1 81 ? -6.434 -9.297 3.178 1 87.88 81 TYR A O 1
ATOM 615 N N . ASP A 1 82 ? -8.406 -9.484 2.062 1 85.44 82 ASP A N 1
ATOM 616 C CA . ASP A 1 82 ? -9.125 -8.953 3.215 1 85.44 82 ASP A CA 1
ATOM 617 C C . ASP A 1 82 ? -8.875 -9.805 4.461 1 85.44 82 ASP A C 1
ATOM 619 O O . ASP A 1 82 ? -8.656 -9.266 5.551 1 85.44 82 ASP A O 1
ATOM 623 N N . TYR A 1 83 ? -8.953 -11.078 4.246 1 85.38 83 TYR A N 1
ATOM 624 C CA . TYR A 1 83 ? -8.695 -12 5.344 1 85.38 83 TYR A CA 1
ATOM 625 C C . TYR A 1 83 ? -7.277 -11.828 5.879 1 85.38 83 TYR A C 1
ATOM 627 O O . TYR A 1 83 ? -7.074 -11.719 7.09 1 85.38 83 TYR A O 1
ATOM 635 N N . ALA A 1 84 ? -6.27 -11.789 5.066 1 89 84 ALA A N 1
ATOM 636 C CA . ALA A 1 84 ? -4.867 -11.68 5.453 1 89 84 ALA A CA 1
ATOM 637 C C . ALA A 1 84 ? -4.594 -10.367 6.18 1 89 84 ALA A C 1
ATOM 639 O O . ALA A 1 84 ? -3.949 -10.352 7.23 1 89 84 ALA A O 1
ATOM 640 N N . PHE A 1 85 ? -5.133 -9.266 5.691 1 90.25 85 PHE A N 1
ATOM 641 C CA . PHE A 1 85 ? -4.82 -7.941 6.211 1 90.25 85 PHE A CA 1
ATOM 642 C C . PHE A 1 85 ? -5.598 -7.664 7.492 1 90.25 85 PHE A C 1
ATOM 644 O O . PHE A 1 85 ? -5.234 -6.777 8.266 1 90.25 85 PHE A O 1
ATOM 651 N N . SER A 1 86 ? -6.66 -8.359 7.582 1 84.25 86 SER A N 1
ATOM 652 C CA . SER A 1 86 ? -7.438 -8.195 8.805 1 84.25 86 SER A CA 1
ATOM 653 C C . SER A 1 86 ? -6.863 -9.031 9.945 1 84.25 86 SER A C 1
ATOM 655 O O . SER A 1 86 ? -7.211 -8.828 11.109 1 84.25 86 SER A O 1
ATOM 657 N N . ASN A 1 87 ? -6.039 -9.922 9.562 1 77.31 87 ASN A N 1
ATOM 658 C CA . ASN A 1 87 ? -5.418 -10.789 10.555 1 77.31 87 ASN A CA 1
ATOM 659 C C . ASN A 1 87 ? -3.916 -10.531 10.656 1 77.31 87 ASN A C 1
ATOM 661 O O . ASN A 1 87 ? -3.152 -10.938 9.781 1 77.31 87 ASN A O 1
ATOM 665 N N . THR A 1 88 ? -3.439 -9.555 11.461 1 64.12 88 THR A N 1
ATOM 666 C CA . THR A 1 88 ? -2.062 -9.102 11.617 1 64.12 88 THR A CA 1
ATOM 667 C C . THR A 1 88 ? -1.114 -10.289 11.758 1 64.12 88 THR A C 1
ATOM 669 O O . THR A 1 88 ? 0.069 -10.188 11.43 1 64.12 88 THR A O 1
ATOM 672 N N . PHE A 1 89 ? -1.513 -11.406 12.125 1 58.97 89 PHE A N 1
ATOM 673 C CA . PHE A 1 89 ? -0.625 -12.523 12.422 1 58.97 89 PHE A CA 1
ATOM 674 C C . PHE A 1 89 ? -0.07 -13.133 11.141 1 58.97 89 PHE A C 1
ATOM 676 O O . PHE A 1 89 ? 0.945 -13.836 11.164 1 58.97 89 PHE A O 1
ATOM 683 N N . PHE A 1 90 ? -0.617 -12.93 10.125 1 53.97 90 PHE A N 1
ATOM 684 C CA . PHE A 1 90 ? -0.154 -13.633 8.93 1 53.97 90 PHE A CA 1
ATOM 685 C C . PHE A 1 90 ? 1.234 -13.148 8.523 1 53.97 90 PHE A C 1
ATOM 687 O O . PHE A 1 90 ? 1.99 -13.883 7.887 1 53.97 90 PHE A O 1
ATOM 694 N N . GLY A 1 91 ? 1.6 -11.906 8.594 1 53.19 91 GLY A N 1
ATOM 695 C CA . GLY A 1 91 ? 2.879 -11.391 8.141 1 53.19 91 GLY A CA 1
ATOM 696 C C . GLY A 1 91 ? 4.055 -11.906 8.945 1 53.19 91 GLY A C 1
ATOM 697 O O . GLY A 1 91 ? 5.203 -11.555 8.672 1 53.19 91 GLY A O 1
ATOM 698 N N . ILE A 1 92 ? 3.764 -12.359 10.133 1 47.53 92 ILE A N 1
ATOM 699 C CA . ILE A 1 92 ? 4.883 -12.734 10.992 1 47.53 92 ILE A CA 1
ATOM 700 C C . ILE A 1 92 ? 5.418 -14.102 10.57 1 47.53 92 ILE A C 1
ATOM 702 O O . ILE A 1 92 ? 6.395 -14.594 11.141 1 47.53 92 ILE A O 1
ATOM 706 N N . LYS A 1 93 ? 5.773 -14.211 9.32 1 41.59 93 LYS A N 1
ATOM 707 C CA . LYS A 1 93 ? 6.566 -15.43 9.195 1 41.59 93 LYS A CA 1
ATOM 708 C C . LYS A 1 93 ? 8.062 -15.117 9.219 1 41.59 93 LYS A C 1
ATOM 710 O O . LYS A 1 93 ? 8.492 -14.094 8.695 1 41.59 93 LYS A O 1
ATOM 715 N N . MET B 1 1 ? -22.812 32.062 -7.836 1 25.39 1 MET B N 1
ATOM 716 C CA . MET B 1 1 ? -23.547 30.906 -7.324 1 25.39 1 MET B CA 1
ATOM 717 C C . MET B 1 1 ? -22.781 29.609 -7.59 1 25.39 1 MET B C 1
ATOM 719 O O . MET B 1 1 ? -22.641 29.203 -8.742 1 25.39 1 MET B O 1
ATOM 723 N N . VAL B 1 2 ? -21.594 29.344 -7.031 1 28.34 2 VAL B N 1
ATOM 724 C CA . VAL B 1 2 ? -20.656 28.25 -7.184 1 28.34 2 VAL B CA 1
ATOM 725 C C . VAL B 1 2 ? -21.328 26.938 -6.785 1 28.34 2 VAL B C 1
ATOM 727 O O . VAL B 1 2 ? -21.906 26.828 -5.703 1 28.34 2 VAL B O 1
ATOM 730 N N . HIS B 1 3 ? -22.188 26.312 -7.75 1 30.31 3 HIS B N 1
ATOM 731 C CA . HIS B 1 3 ? -22.828 25.016 -7.602 1 30.31 3 HIS B CA 1
ATOM 732 C C . HIS B 1 3 ? -21.906 24.016 -6.93 1 30.31 3 HIS B C 1
ATOM 734 O O . HIS B 1 3 ? -20.75 23.844 -7.348 1 30.31 3 HIS B O 1
ATOM 740 N N . GLY B 1 4 ? -21.984 23.922 -5.637 1 32.44 4 GLY B N 1
ATOM 741 C CA . GLY B 1 4 ? -21.469 22.859 -4.793 1 32.44 4 GLY B CA 1
ATOM 742 C C . GLY B 1 4 ? -21.703 21.484 -5.379 1 32.44 4 GLY B C 1
ATOM 743 O O . GLY B 1 4 ? -22.797 20.922 -5.266 1 32.44 4 GLY B O 1
ATOM 744 N N . LEU B 1 5 ? -21.375 21.203 -6.703 1 33.47 5 LEU B N 1
ATOM 745 C CA . LEU B 1 5 ? -21.484 19.812 -7.168 1 33.47 5 LEU B CA 1
ATOM 746 C C . LEU B 1 5 ? -21.188 18.844 -6.039 1 33.47 5 LEU B C 1
ATOM 748 O O . LEU B 1 5 ? -20.047 18.734 -5.582 1 33.47 5 LEU B O 1
ATOM 752 N N . PHE B 1 6 ? -22.062 18.891 -5.035 1 33.69 6 PHE B N 1
ATOM 753 C CA . PHE B 1 6 ? -22.141 17.766 -4.105 1 33.69 6 PHE B CA 1
ATOM 754 C C . PHE B 1 6 ? -22.016 16.438 -4.844 1 33.69 6 PHE B C 1
ATOM 756 O O . PHE B 1 6 ? -22.922 16.047 -5.586 1 33.69 6 PHE B O 1
ATOM 763 N N . LEU B 1 7 ? -21.031 16.156 -5.695 1 34.19 7 LEU B N 1
ATOM 764 C CA . LEU B 1 7 ? -20.906 14.797 -6.215 1 34.19 7 LEU B CA 1
ATOM 765 C C . LEU B 1 7 ? -21.5 13.781 -5.25 1 34.19 7 LEU B C 1
ATOM 767 O O . LEU B 1 7 ? -21.328 13.898 -4.035 1 34.19 7 LEU B O 1
ATOM 771 N N . THR B 1 8 ? -22.625 13.219 -5.59 1 34.03 8 THR B N 1
ATOM 772 C CA . THR B 1 8 ? -23.484 12.125 -5.152 1 34.03 8 THR B CA 1
ATOM 773 C C . THR B 1 8 ? -22.703 11.086 -4.367 1 34.03 8 THR B C 1
ATOM 775 O O . THR B 1 8 ? -21.469 11.055 -4.438 1 34.03 8 THR B O 1
ATOM 778 N N . GLY B 1 9 ? -23.609 9.961 -3.875 1 35.72 9 GLY B N 1
ATOM 779 C CA . GLY B 1 9 ? -23.5 8.75 -3.084 1 35.72 9 GLY B CA 1
ATOM 780 C C . GLY B 1 9 ? -22.328 7.871 -3.486 1 35.72 9 GLY B C 1
ATOM 781 O O . GLY B 1 9 ? -22.484 6.957 -4.297 1 35.72 9 GLY B O 1
ATOM 782 N N . GLY B 1 10 ? -21.328 8.352 -3.967 1 38.25 10 GLY B N 1
ATOM 783 C CA . GLY B 1 10 ? -20.219 7.574 -4.492 1 38.25 10 GLY B CA 1
ATOM 784 C C . GLY B 1 10 ? -19.984 6.273 -3.748 1 38.25 10 GLY B C 1
ATOM 785 O O . GLY B 1 10 ? -20.031 6.242 -2.516 1 38.25 10 GLY B O 1
ATOM 786 N N . GLN B 1 11 ? -20.516 5.266 -4.199 1 38.81 11 GLN B N 1
ATOM 787 C CA . GLN B 1 11 ? -20.141 3.936 -3.732 1 38.81 11 GLN B CA 1
ATOM 788 C C . GLN B 1 11 ? -18.75 3.941 -3.113 1 38.81 11 GLN B C 1
ATOM 790 O O . GLN B 1 11 ? -17.828 4.57 -3.643 1 38.81 11 GLN B O 1
ATOM 795 N N . ARG B 1 12 ? -18.578 4.414 -1.913 1 47.19 12 ARG B N 1
ATOM 796 C CA . ARG B 1 12 ? -17.344 4.129 -1.202 1 47.19 12 ARG B CA 1
ATOM 797 C C . ARG B 1 12 ? -16.562 3.006 -1.883 1 47.19 12 ARG B C 1
ATOM 799 O O . ARG B 1 12 ? -16.859 1.826 -1.674 1 47.19 12 ARG B O 1
ATOM 806 N N . GLY B 1 13 ? -16.469 3.047 -3.125 1 53.12 13 GLY B N 1
ATOM 807 C CA . GLY B 1 13 ? -15.625 1.922 -3.502 1 53.12 13 GLY B CA 1
ATOM 808 C C . GLY B 1 13 ? -14.422 1.739 -2.59 1 53.12 13 GLY B C 1
ATOM 809 O O . GLY B 1 13 ? -13.664 2.684 -2.354 1 53.12 13 GLY B O 1
ATOM 810 N N . ALA B 1 14 ? -14.586 0.983 -1.533 1 65.81 14 ALA B N 1
ATOM 811 C CA . ALA B 1 14 ? -13.609 0.618 -0.514 1 65.81 14 ALA B CA 1
ATOM 812 C C . ALA B 1 14 ? -12.203 0.542 -1.105 1 65.81 14 ALA B C 1
ATOM 814 O O . ALA B 1 14 ? -12.031 0.14 -2.258 1 65.81 14 ALA B O 1
ATOM 815 N N . LEU B 1 15 ? -11.258 1.335 -0.58 1 81.19 15 LEU B N 1
ATOM 816 C CA . LEU B 1 15 ? -9.836 1.221 -0.901 1 81.19 15 LEU B CA 1
ATOM 817 C C . LEU B 1 15 ? -9.453 -0.233 -1.148 1 81.19 15 LEU B C 1
ATOM 819 O O . LEU B 1 15 ? -9.906 -1.13 -0.434 1 81.19 15 LEU B O 1
ATOM 823 N N . SER B 1 16 ? -8.891 -0.381 -2.328 1 84.62 16 SER B N 1
ATOM 824 C CA . SER B 1 16 ? -8.367 -1.699 -2.662 1 84.62 16 SER B CA 1
ATOM 825 C C . SER B 1 16 ? -6.883 -1.628 -3.012 1 84.62 16 SER B C 1
ATOM 827 O O . SER B 1 16 ? -6.348 -0.545 -3.262 1 84.62 16 SER B O 1
ATOM 829 N N . LEU B 1 17 ? -6.191 -2.766 -2.99 1 89.69 17 LEU B N 1
ATOM 830 C CA . LEU B 1 17 ? -4.801 -2.793 -3.434 1 89.69 17 LEU B CA 1
ATOM 831 C C . LEU B 1 17 ? -4.688 -2.359 -4.891 1 89.69 17 LEU B C 1
ATOM 833 O O . LEU B 1 17 ? -3.713 -1.705 -5.273 1 89.69 17 LEU B O 1
ATOM 837 N N . GLU B 1 18 ? -5.691 -2.729 -5.602 1 88.38 18 GLU B N 1
ATOM 838 C CA . GLU B 1 18 ? -5.723 -2.344 -7.008 1 88.38 18 GLU B CA 1
ATOM 839 C C . GLU B 1 18 ? -5.715 -0.825 -7.168 1 88.38 18 GLU B C 1
ATOM 841 O O . GLU B 1 18 ? -4.945 -0.281 -7.961 1 88.38 18 GLU B O 1
ATOM 846 N N . SER B 1 19 ? -6.598 -0.13 -6.438 1 89.56 19 SER B N 1
ATOM 847 C CA . SER B 1 19 ? -6.68 1.322 -6.551 1 89.56 19 SER B CA 1
ATOM 848 C C . SER B 1 19 ? -5.414 1.993 -6.035 1 89.56 19 SER B C 1
ATOM 850 O O . SER B 1 19 ? -4.996 3.031 -6.551 1 89.56 19 SER B O 1
ATOM 852 N N . ILE B 1 20 ? -4.73 1.427 -5.07 1 92.69 20 ILE B N 1
ATOM 853 C CA . ILE B 1 20 ? -3.479 1.962 -4.547 1 92.69 20 ILE B CA 1
ATOM 854 C C . ILE B 1 20 ? -2.371 1.786 -5.582 1 92.69 20 ILE B C 1
ATOM 856 O O . ILE B 1 20 ? -1.578 2.703 -5.816 1 92.69 20 ILE B O 1
ATOM 860 N N . LEU B 1 21 ? -2.334 0.593 -6.211 1 93.56 21 LEU B N 1
ATOM 861 C CA . LEU B 1 21 ? -1.328 0.353 -7.242 1 93.56 21 LEU B CA 1
ATOM 862 C C . LEU B 1 21 ? -1.522 1.299 -8.422 1 93.56 21 LEU B C 1
ATOM 864 O O . LEU B 1 21 ? -0.554 1.854 -8.945 1 93.56 21 LEU B O 1
ATOM 868 N N . LEU B 1 22 ? -2.754 1.438 -8.781 1 93.94 22 LEU B N 1
ATOM 869 C CA . LEU B 1 22 ? -3.057 2.332 -9.898 1 93.94 22 LEU B CA 1
ATOM 870 C C . LEU B 1 22 ? -2.594 3.752 -9.594 1 93.94 22 LEU B C 1
ATOM 872 O O . LEU B 1 22 ? -1.97 4.398 -10.438 1 93.94 22 LEU B O 1
ATOM 876 N N . PHE B 1 23 ? -2.844 4.223 -8.453 1 93.56 23 PHE B N 1
ATOM 877 C CA . PHE B 1 23 ? -2.465 5.562 -8.016 1 93.56 23 PHE B CA 1
ATOM 878 C C . PHE B 1 23 ? -0.949 5.707 -7.961 1 93.56 23 PHE B C 1
ATOM 880 O O . PHE B 1 23 ? -0.404 6.75 -8.328 1 93.56 23 PHE B O 1
ATOM 887 N N . THR B 1 24 ? -0.225 4.695 -7.555 1 95.62 24 THR B N 1
ATOM 888 C CA . THR B 1 24 ? 1.198 4.734 -7.238 1 95.62 24 THR B CA 1
ATOM 889 C C . THR B 1 24 ? 2.039 4.449 -8.477 1 95.62 24 THR B C 1
ATOM 891 O O . THR B 1 24 ? 3.141 4.984 -8.625 1 95.62 24 THR B O 1
ATOM 894 N N . THR B 1 25 ? 1.519 3.646 -9.438 1 94.81 25 THR B N 1
ATOM 895 C CA . THR B 1 25 ? 2.371 3.146 -10.508 1 94.81 25 THR B CA 1
ATOM 896 C C . THR B 1 25 ? 1.759 3.447 -11.875 1 94.81 25 THR B C 1
ATOM 898 O O . THR B 1 25 ? 2.42 3.297 -12.906 1 94.81 25 THR B O 1
ATOM 901 N N . GLY B 1 26 ? 0.444 3.754 -11.867 1 92.88 26 GLY B N 1
ATOM 902 C CA . GLY B 1 26 ? -0.281 3.92 -13.117 1 92.88 26 GLY B CA 1
ATOM 903 C C . GLY B 1 26 ? -0.872 2.625 -13.641 1 92.88 26 GLY B C 1
ATOM 904 O O . GLY B 1 26 ? -1.553 2.617 -14.672 1 92.88 26 GLY B O 1
ATOM 905 N N . SER B 1 27 ? -0.622 1.525 -12.914 1 93 27 SER B N 1
ATOM 906 C CA . SER B 1 27 ? -1.151 0.232 -13.328 1 93 27 SER B CA 1
ATOM 907 C C . SER B 1 27 ? -1.966 -0.417 -12.211 1 93 27 SER B C 1
ATOM 909 O O . SER B 1 27 ? -1.684 -0.213 -11.031 1 93 27 SER B O 1
ATOM 911 N N . THR B 1 28 ? -2.936 -1.198 -12.531 1 89.94 28 THR B N 1
ATOM 912 C CA . THR B 1 28 ? -3.789 -1.873 -11.555 1 89.94 28 THR B CA 1
ATOM 913 C C . THR B 1 28 ? -3.162 -3.191 -11.109 1 89.94 28 THR B C 1
ATOM 915 O O . THR B 1 28 ? -3.641 -3.824 -10.172 1 89.94 28 THR B O 1
ATOM 918 N N . SER B 1 29 ? -2.145 -3.621 -11.812 1 91 29 SER B N 1
ATOM 919 C CA . SER B 1 29 ? -1.446 -4.871 -11.531 1 91 29 SER B CA 1
ATOM 920 C C . SER B 1 29 ? 0.016 -4.797 -11.961 1 91 29 SER B C 1
ATOM 922 O O . SER B 1 29 ? 0.438 -3.818 -12.578 1 91 29 SER B O 1
ATOM 924 N N . GLU B 1 30 ? 0.799 -5.848 -11.602 1 94.12 30 GLU B N 1
ATOM 925 C CA . GLU B 1 30 ? 2.197 -5.883 -12.023 1 94.12 30 GLU B CA 1
ATOM 926 C C . GLU B 1 30 ? 2.314 -6.039 -13.539 1 94.12 30 GLU B C 1
ATOM 928 O O . GLU B 1 30 ? 1.692 -6.926 -14.125 1 94.12 30 GLU B O 1
ATOM 933 N N . PRO B 1 31 ? 3.09 -5.152 -14.188 1 93.88 31 PRO B N 1
ATOM 934 C CA . PRO B 1 31 ? 3.344 -5.348 -15.617 1 93.88 31 PRO B CA 1
ATOM 935 C C . PRO B 1 31 ? 4.047 -6.668 -15.914 1 93.88 31 PRO B C 1
ATOM 937 O O . PRO B 1 31 ? 4.648 -7.27 -15.016 1 93.88 31 PRO B O 1
ATOM 940 N N . LEU B 1 32 ? 3.941 -7.102 -17.078 1 90.06 32 LEU B N 1
ATOM 941 C CA . LEU B 1 32 ? 4.469 -8.391 -17.5 1 90.06 32 LEU B CA 1
ATOM 942 C C . LEU B 1 32 ? 5.93 -8.547 -17.109 1 90.06 32 LEU B C 1
ATOM 944 O O . LEU B 1 32 ? 6.344 -9.609 -16.641 1 90.06 32 LEU B O 1
ATOM 948 N N . LEU B 1 33 ? 6.789 -7.48 -17.297 1 92.94 33 LEU B N 1
ATOM 949 C CA . LEU B 1 33 ? 8.219 -7.543 -17.016 1 92.94 33 LEU B CA 1
ATOM 950 C C . LE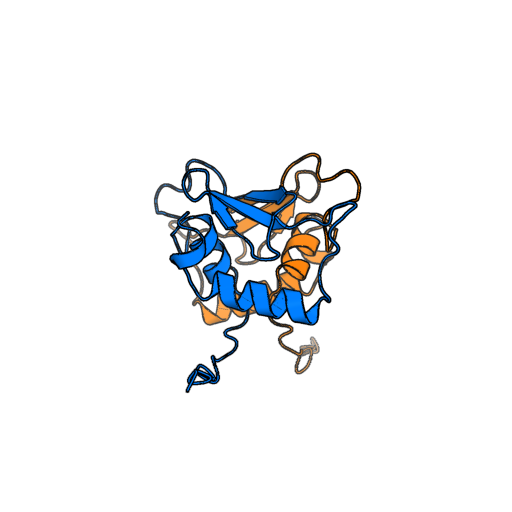U B 1 33 ? 8.508 -7.156 -15.57 1 92.94 33 LEU B C 1
ATOM 952 O O . LEU B 1 33 ? 9.664 -7.121 -15.148 1 92.94 33 LEU B O 1
ATOM 956 N N . GLY B 1 34 ? 7.48 -6.883 -14.844 1 94.44 34 GLY B N 1
ATOM 957 C CA . GLY B 1 34 ? 7.664 -6.402 -13.484 1 94.44 34 GLY B CA 1
ATOM 958 C C . GLY B 1 34 ? 7.945 -4.914 -13.414 1 94.44 34 GLY B C 1
ATOM 959 O O . GLY B 1 34 ? 8.047 -4.246 -14.445 1 94.44 34 GLY B O 1
ATOM 960 N N . PHE B 1 35 ? 8.016 -4.395 -12.211 1 95.81 35 PHE B N 1
ATOM 961 C CA . PHE B 1 35 ? 8.367 -2.996 -12 1 95.81 35 PHE B CA 1
ATOM 962 C C . PHE B 1 35 ? 9.875 -2.818 -11.93 1 95.81 35 PHE B C 1
ATOM 964 O O . PHE B 1 35 ? 10.57 -3.592 -11.258 1 95.81 35 PHE B O 1
ATOM 971 N N . GLN B 1 36 ? 10.383 -1.874 -12.617 1 96.12 36 GLN B N 1
ATOM 972 C CA . GLN B 1 36 ? 11.797 -1.559 -12.492 1 96.12 36 GLN B CA 1
ATOM 973 C C . GLN B 1 36 ? 12.141 -1.098 -11.078 1 96.12 36 GLN B C 1
ATOM 975 O O . GLN B 1 36 ? 13.156 -1.51 -10.516 1 96.12 36 GLN B O 1
ATOM 980 N N . LEU B 1 37 ? 11.344 -0.185 -10.586 1 97.06 37 LEU B N 1
ATOM 981 C CA . LEU B 1 37 ? 11.398 0.241 -9.195 1 97.06 37 LEU B CA 1
ATOM 982 C C . LEU B 1 37 ? 10.188 -0.264 -8.422 1 97.06 37 LEU B C 1
ATOM 984 O O . LEU B 1 37 ? 9.047 -0.076 -8.852 1 97.06 37 LEU B O 1
ATOM 988 N N . ALA B 1 38 ? 10.484 -0.885 -7.387 1 97.5 38 ALA B N 1
ATOM 989 C CA . ALA B 1 38 ? 9.391 -1.419 -6.578 1 97.5 38 ALA B CA 1
ATOM 990 C C . ALA B 1 38 ? 8.508 -0.296 -6.043 1 97.5 38 ALA B C 1
ATOM 992 O O . ALA B 1 38 ? 9.008 0.737 -5.594 1 97.5 38 ALA B O 1
ATOM 993 N N . PRO B 1 39 ? 7.184 -0.474 -6.098 1 98.25 39 PRO B N 1
ATOM 994 C CA . PRO B 1 39 ? 6.328 0.515 -5.438 1 98.25 39 PRO B CA 1
ATOM 995 C C . PRO B 1 39 ? 6.645 0.667 -3.951 1 98.25 39 PRO B C 1
ATOM 997 O O . PRO B 1 39 ? 6.934 -0.322 -3.273 1 98.25 39 PRO B O 1
ATOM 1000 N N . SER B 1 40 ? 6.629 1.865 -3.488 1 98.5 40 SER B N 1
ATOM 1001 C CA . SER B 1 40 ? 6.988 2.121 -2.098 1 98.5 40 SER B CA 1
ATOM 1002 C C . SER B 1 40 ? 6.168 3.27 -1.518 1 98.5 40 SER B C 1
ATOM 1004 O O . SER B 1 40 ? 5.473 3.975 -2.252 1 98.5 40 SER B O 1
ATOM 1006 N N . ILE B 1 41 ? 6.211 3.391 -0.236 1 98.06 41 ILE B N 1
ATOM 1007 C CA . ILE B 1 41 ? 5.496 4.43 0.499 1 98.06 41 ILE B CA 1
ATOM 1008 C C . ILE B 1 41 ? 6.496 5.34 1.21 1 98.06 41 ILE B C 1
ATOM 1010 O O . ILE B 1 41 ? 7.453 4.859 1.824 1 98.06 41 ILE B O 1
ATOM 1014 N N . GLU B 1 42 ? 6.305 6.566 1.09 1 97.06 42 GLU B N 1
ATOM 1015 C CA . GLU B 1 42 ? 7.039 7.605 1.804 1 97.06 42 GLU B CA 1
ATOM 1016 C C . GLU B 1 42 ? 6.094 8.516 2.582 1 97.06 42 GLU B C 1
ATOM 1018 O O . GLU B 1 42 ? 4.984 8.797 2.129 1 97.06 42 GLU B O 1
ATOM 1023 N N . PHE B 1 43 ? 6.562 8.891 3.744 1 95.88 43 PHE B N 1
ATOM 1024 C CA . PHE B 1 43 ? 5.848 9.914 4.504 1 95.88 43 PHE B CA 1
ATOM 1025 C C . PHE B 1 43 ? 6.574 11.25 4.43 1 95.88 43 PHE B C 1
ATOM 1027 O O . PHE B 1 43 ? 7.793 11.312 4.594 1 95.88 43 PHE B O 1
ATOM 1034 N N . ALA B 1 44 ? 5.828 12.289 4.117 1 94.06 44 ALA B N 1
ATOM 1035 C CA . ALA B 1 44 ? 6.441 13.609 3.969 1 94.06 44 ALA B CA 1
ATOM 1036 C C . ALA B 1 44 ? 5.52 14.703 4.496 1 94.06 44 ALA B C 1
ATOM 1038 O O . ALA B 1 44 ? 4.309 14.508 4.594 1 94.06 44 ALA B O 1
ATOM 1039 N N . GLU B 1 45 ? 6.113 15.75 4.953 1 91 45 GLU B N 1
ATOM 1040 C CA . GLU B 1 45 ? 5.312 16.938 5.27 1 91 45 GLU B CA 1
ATOM 1041 C C . GLU B 1 45 ? 4.719 17.547 4.004 1 91 45 GLU B C 1
ATOM 1043 O O . GLU B 1 45 ? 5.441 17.844 3.053 1 91 45 GLU B O 1
ATOM 1048 N N . CYS B 1 46 ? 3.361 17.484 3.936 1 82.38 46 CYS B N 1
ATOM 1049 C CA . CYS B 1 46 ? 2.701 18 2.744 1 82.38 46 CYS B CA 1
ATOM 1050 C C . CYS B 1 46 ? 1.836 19.203 3.086 1 82.38 46 CYS B C 1
ATOM 1052 O O . CYS B 1 46 ? 1.502 19.422 4.25 1 82.38 46 CYS B O 1
ATOM 1054 N N . GLN B 1 47 ? 1.614 20.031 2.09 1 81 47 GLN B N 1
ATOM 1055 C CA . GLN B 1 47 ? 0.768 21.219 2.242 1 81 47 GLN B CA 1
ATOM 1056 C C . GLN B 1 47 ? -0.692 20.828 2.447 1 81 47 GLN B C 1
ATOM 1058 O O . GLN B 1 47 ? -1.468 21.578 3.035 1 81 47 GLN B O 1
ATOM 1063 N N . SER B 1 48 ? -1.023 19.688 1.837 1 84.31 48 SER B N 1
ATOM 1064 C CA . SER B 1 48 ? -2.375 19.156 1.999 1 84.31 48 SER B CA 1
ATOM 1065 C C . SER B 1 48 ? -2.355 17.781 2.664 1 84.31 48 SER B C 1
ATOM 1067 O O . SER B 1 48 ? -1.29 17.203 2.846 1 84.31 48 SER B O 1
ATOM 1069 N N . PHE B 1 49 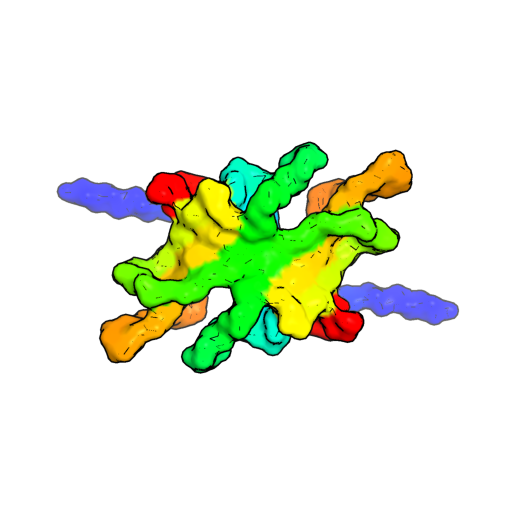? -3.549 17.312 2.988 1 88.25 49 PHE B N 1
ATOM 1070 C CA . PHE B 1 49 ? -3.66 16.016 3.613 1 88.25 49 PHE B CA 1
ATOM 1071 C C . PHE B 1 49 ? -4.016 14.945 2.582 1 88.25 49 PHE B C 1
ATOM 1073 O O . PHE B 1 49 ? -4.316 13.805 2.939 1 88.25 49 PHE B O 1
ATOM 1080 N N . LEU B 1 50 ? -3.861 15.344 1.341 1 90.62 50 LEU B N 1
ATOM 1081 C CA . LEU B 1 50 ? -4.074 14.391 0.258 1 90.62 50 LEU B CA 1
ATOM 1082 C C . LEU B 1 50 ? -2.785 13.648 -0.076 1 90.62 50 LEU B C 1
ATOM 1084 O O . LEU B 1 50 ? -1.706 14.242 -0.09 1 90.62 50 LEU B O 1
ATOM 1088 N N . PRO B 1 51 ? -2.975 12.367 -0.346 1 92.75 51 PRO B N 1
ATOM 1089 C CA . PRO B 1 51 ? -1.789 11.656 -0.841 1 92.75 51 PRO B CA 1
ATOM 1090 C C . PRO B 1 51 ? -1.419 12.055 -2.268 1 92.75 51 PRO B C 1
ATOM 1092 O O . PRO B 1 51 ? -2.287 12.469 -3.043 1 92.75 51 PRO B O 1
ATOM 1095 N N . ILE B 1 52 ? -0.153 11.953 -2.574 1 93.06 52 ILE B N 1
ATOM 1096 C CA . ILE B 1 52 ? 0.332 12.141 -3.938 1 93.06 52 ILE B CA 1
ATOM 1097 C C . ILE B 1 52 ? 1.24 10.969 -4.324 1 93.06 52 ILE B C 1
ATOM 1099 O O . ILE B 1 52 ? 1.616 10.164 -3.471 1 93.06 52 ILE B O 1
ATOM 1103 N N . ALA B 1 53 ? 1.487 10.844 -5.605 1 94.19 53 ALA B N 1
ATOM 1104 C CA . ALA B 1 53 ? 2.383 9.781 -6.051 1 94.19 53 ALA B CA 1
ATOM 1105 C C . ALA B 1 53 ? 3.396 10.305 -7.062 1 94.19 53 ALA B C 1
ATOM 1107 O O . ALA B 1 53 ? 3.092 11.203 -7.848 1 94.19 53 ALA B O 1
ATOM 1108 N N . ASN B 1 54 ? 4.57 9.93 -7.016 1 94.75 54 ASN B N 1
ATOM 1109 C CA . ASN B 1 54 ? 5.551 9.977 -8.094 1 94.75 54 ASN B CA 1
ATOM 1110 C C . ASN B 1 54 ? 5.582 8.664 -8.875 1 94.75 54 ASN B C 1
ATOM 1112 O O . ASN B 1 54 ? 6.336 7.75 -8.531 1 94.75 54 ASN B O 1
ATOM 1116 N N . MET B 1 55 ? 4.828 8.617 -9.969 1 93.69 55 MET B N 1
ATOM 1117 C CA . MET B 1 55 ? 4.617 7.363 -10.68 1 93.69 55 MET B CA 1
ATOM 1118 C C . MET B 1 55 ? 5.883 6.934 -11.414 1 93.69 55 MET B C 1
ATOM 1120 O O . MET B 1 55 ? 6.051 5.754 -11.734 1 93.69 55 MET B O 1
ATOM 1124 N N . CYS B 1 56 ? 6.711 7.895 -11.719 1 95 56 CYS B N 1
ATOM 1125 C CA . CYS B 1 56 ? 7.973 7.539 -12.352 1 95 56 CYS B CA 1
ATOM 1126 C C . CYS B 1 56 ? 8.805 6.633 -11.453 1 95 56 CYS B C 1
ATOM 1128 O O . CYS B 1 56 ? 9.398 5.664 -11.922 1 95 56 CYS B O 1
ATOM 1130 N N . VAL B 1 57 ? 8.922 6.902 -10.227 1 96.88 57 VAL B N 1
ATOM 1131 C CA . VAL B 1 57 ? 9.695 6.086 -9.297 1 96.88 57 VAL B CA 1
ATOM 1132 C C . VAL B 1 57 ? 8.758 5.219 -8.461 1 96.88 57 VAL B C 1
ATOM 1134 O O . VAL B 1 57 ? 9.18 4.578 -7.5 1 96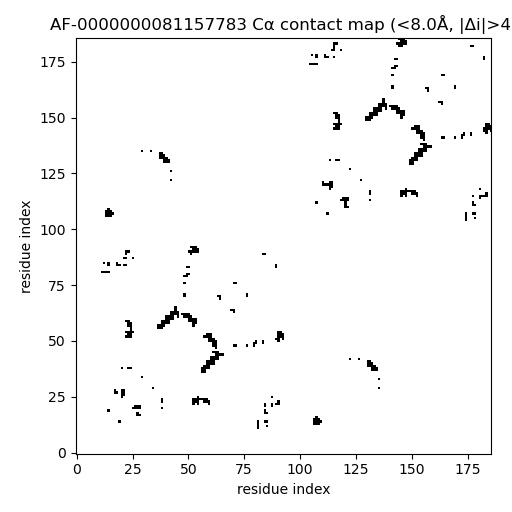.88 57 VAL B O 1
ATOM 1137 N N . ASN B 1 58 ? 7.523 5.145 -8.75 1 96.75 58 ASN B N 1
ATOM 1138 C CA . ASN B 1 58 ? 6.5 4.344 -8.094 1 96.75 58 ASN B CA 1
ATOM 1139 C C . ASN B 1 58 ? 6.461 4.613 -6.59 1 96.75 58 ASN B C 1
ATOM 1141 O O . ASN B 1 58 ? 6.508 3.678 -5.785 1 96.75 58 ASN B O 1
ATOM 1145 N N . ARG B 1 59 ? 6.238 5.863 -6.234 1 97.38 59 ARG B N 1
ATOM 1146 C CA . ARG B 1 59 ? 6.273 6.242 -4.824 1 97.38 59 ARG B CA 1
ATOM 1147 C C . ARG B 1 59 ? 4.973 6.918 -4.406 1 97.38 59 ARG B C 1
ATOM 1149 O O . ARG B 1 59 ? 4.617 7.969 -4.941 1 97.38 59 ARG B O 1
ATOM 1156 N N . LEU B 1 60 ? 4.316 6.289 -3.471 1 96.25 60 LEU B N 1
ATOM 1157 C CA . LEU B 1 60 ? 3.178 6.898 -2.795 1 96.25 60 LEU B CA 1
ATOM 1158 C C . LEU B 1 60 ? 3.639 7.781 -1.638 1 96.25 60 LEU B C 1
ATOM 1160 O O . LEU B 1 60 ? 4.379 7.324 -0.762 1 96.25 60 LEU B O 1
ATOM 1164 N N . ILE B 1 61 ? 3.229 8.992 -1.684 1 96 61 ILE B N 1
ATOM 1165 C CA . ILE B 1 61 ? 3.607 9.922 -0.62 1 96 61 ILE B CA 1
ATOM 1166 C C . ILE B 1 61 ? 2.389 10.234 0.245 1 96 61 ILE B C 1
ATOM 1168 O O . ILE B 1 61 ? 1.396 10.781 -0.246 1 96 61 ILE B O 1
ATOM 1172 N N . LEU B 1 62 ? 2.473 9.852 1.462 1 95 62 LEU B N 1
ATOM 1173 C CA . LEU B 1 62 ? 1.436 10.133 2.449 1 95 62 LEU B CA 1
ATOM 1174 C C . LEU B 1 62 ? 1.833 11.297 3.346 1 95 62 LEU B C 1
ATOM 1176 O O . LEU B 1 62 ? 2.996 11.414 3.738 1 95 62 LEU B O 1
ATOM 1180 N N . PRO B 1 63 ? 0.854 12.109 3.664 1 93.12 63 PRO B N 1
ATOM 1181 C CA . PRO B 1 63 ? 1.18 13.266 4.504 1 93.12 63 PRO B CA 1
ATOM 1182 C C . PRO B 1 63 ? 1.521 12.875 5.941 1 93.12 63 PRO B C 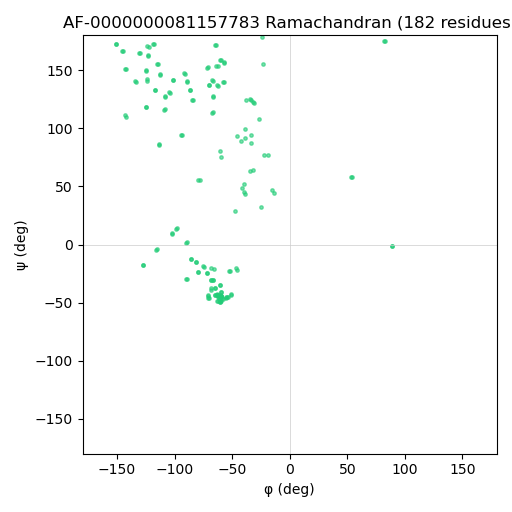1
ATOM 1184 O O . PRO B 1 63 ? 0.912 11.953 6.496 1 93.12 63 PRO B O 1
ATOM 1187 N N . ARG B 1 64 ? 2.498 13.469 6.457 1 91.56 64 ARG B N 1
ATOM 1188 C CA . ARG B 1 64 ? 2.807 13.352 7.879 1 91.56 64 ARG B CA 1
ATOM 1189 C C . ARG B 1 64 ? 2.59 14.68 8.594 1 91.56 64 ARG B C 1
ATOM 1191 O O . ARG B 1 64 ? 2.72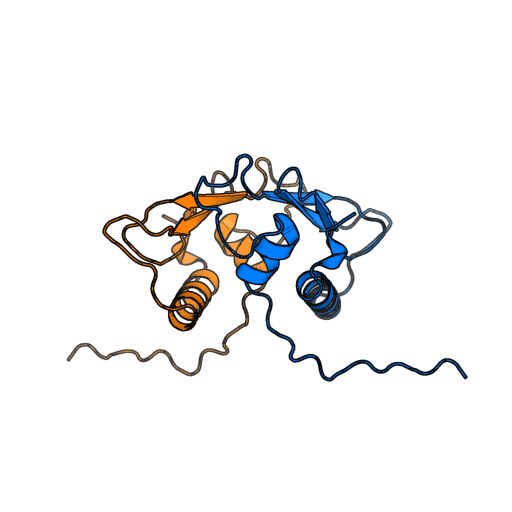5 15.75 7.988 1 91.56 64 ARG B O 1
ATOM 1198 N N . PRO B 1 65 ? 2.158 14.539 9.852 1 85.25 65 PRO B N 1
ATOM 1199 C CA . PRO B 1 65 ? 1.972 15.781 10.594 1 85.25 65 PRO B CA 1
ATOM 1200 C C . PRO B 1 65 ? 3.277 16.547 10.797 1 85.25 65 PRO B C 1
ATOM 1202 O O . PRO B 1 65 ? 4.359 15.969 10.688 1 85.25 65 PRO B O 1
ATOM 1205 N N . SER B 1 66 ? 3.156 17.859 10.945 1 85.25 66 SER B N 1
ATOM 1206 C CA . SER B 1 66 ? 4.266 18.75 11.312 1 85.25 66 SER B CA 1
ATOM 1207 C C . SER B 1 66 ? 3.955 19.531 12.586 1 85.25 66 SER B C 1
ATOM 1209 O O . SER B 1 66 ? 2.883 19.375 13.172 1 85.25 66 SER B O 1
ATOM 1211 N N . ALA B 1 67 ? 5.004 20.203 13.109 1 82.75 67 ALA B N 1
ATOM 1212 C CA . ALA B 1 67 ? 4.812 21.047 14.281 1 82.75 67 ALA B CA 1
ATOM 1213 C C . ALA B 1 67 ? 3.662 22.016 14.07 1 82.75 67 ALA B C 1
ATOM 1215 O O . ALA B 1 67 ? 2.984 22.406 15.023 1 82.75 67 ALA B O 1
ATOM 1216 N N . PHE B 1 68 ? 3.311 22.312 12.883 1 83.12 68 PHE B N 1
ATOM 1217 C CA . PHE B 1 68 ? 2.348 23.375 12.586 1 83.12 68 PHE B CA 1
ATOM 1218 C C . PHE B 1 68 ? 1.097 22.797 11.938 1 83.12 68 PHE B C 1
ATOM 1220 O O . PHE B 1 68 ? 0.122 23.516 11.711 1 83.12 68 PHE B O 1
ATOM 1227 N N . ALA B 1 69 ? 1.084 21.516 11.656 1 80.19 69 ALA B N 1
ATOM 1228 C CA . ALA B 1 69 ? -0.044 20.922 10.938 1 80.19 69 ALA B CA 1
ATOM 1229 C C . ALA B 1 69 ? -0.365 19.531 11.477 1 80.19 69 ALA B C 1
ATOM 1231 O O . ALA B 1 69 ? 0.414 18.594 11.297 1 80.19 69 ALA B O 1
ATOM 1232 N N . THR B 1 70 ? -1.49 19.531 12.117 1 84.12 70 THR B N 1
ATOM 1233 C CA . THR B 1 70 ? -1.94 18.234 12.609 1 84.12 70 THR B CA 1
ATOM 1234 C C . THR B 1 70 ? -2.82 17.531 11.578 1 84.12 70 THR B C 1
ATOM 1236 O O . THR B 1 70 ? -3.482 18.188 10.773 1 84.12 70 THR B O 1
ATOM 1239 N N . LEU B 1 71 ? -2.717 16.219 11.57 1 84.19 71 LEU B N 1
ATOM 1240 C CA . LEU B 1 71 ? -3.604 15.461 10.688 1 84.19 71 LEU B CA 1
ATOM 1241 C C . LEU B 1 71 ? -5.055 15.578 11.148 1 84.19 71 LEU B C 1
ATOM 1243 O O . LEU B 1 71 ? -5.324 15.641 12.352 1 84.19 71 LEU B O 1
ATOM 1247 N N . PRO B 1 72 ? -5.852 15.68 10.141 1 87.81 72 PRO B N 1
ATOM 1248 C CA . PRO B 1 72 ? -7.258 15.641 10.555 1 87.81 72 PRO B CA 1
ATOM 1249 C C . PRO B 1 72 ? -7.656 14.305 11.172 1 87.81 72 PRO B C 1
ATOM 1251 O O . PRO B 1 72 ? -6.852 13.367 11.195 1 87.81 72 PRO B O 1
ATOM 1254 N N . GLY B 1 73 ? -8.852 14.203 11.734 1 87.38 73 GLY B N 1
ATOM 1255 C CA . GLY B 1 73 ? -9.352 12.961 12.297 1 87.38 73 GLY B CA 1
ATOM 1256 C C . GLY B 1 73 ? -9.367 11.82 11.297 1 87.38 73 GLY B C 1
ATOM 1257 O O . GLY B 1 73 ? -9.367 12.047 10.086 1 87.38 73 GLY B O 1
ATOM 1258 N N . GLU B 1 74 ? -9.336 10.586 11.797 1 84 74 GLU B N 1
ATOM 1259 C CA . GLU B 1 74 ? -9.219 9.383 10.977 1 84 74 GLU B CA 1
ATOM 1260 C C . GLU B 1 74 ? -10.328 9.328 9.922 1 84 74 GLU B C 1
ATOM 1262 O O . GLU B 1 74 ? -10.07 8.969 8.773 1 84 74 GLU B O 1
ATOM 1267 N N . ALA B 1 75 ? -11.453 9.602 10.328 1 85.62 75 ALA B N 1
ATOM 1268 C CA . ALA B 1 75 ? -12.594 9.531 9.414 1 85.62 75 ALA B CA 1
ATOM 1269 C C . ALA B 1 75 ? -12.406 10.461 8.219 1 85.62 75 ALA B C 1
ATOM 1271 O O . ALA B 1 75 ? -12.68 10.078 7.082 1 85.62 75 ALA B O 1
ATOM 1272 N N . ILE B 1 76 ? -12 11.648 8.516 1 88 76 ILE B N 1
ATOM 1273 C CA . ILE B 1 76 ? -11.781 12.641 7.465 1 88 76 ILE B CA 1
ATOM 1274 C C . ILE B 1 76 ? -10.641 12.18 6.562 1 88 76 ILE B C 1
ATOM 1276 O O . ILE B 1 76 ? -10.734 12.273 5.336 1 88 76 ILE B O 1
ATOM 1280 N N . LEU B 1 77 ? -9.609 11.695 7.129 1 87.75 77 LEU B N 1
ATOM 1281 C CA . LEU B 1 77 ? -8.453 11.211 6.375 1 87.75 77 LEU B CA 1
ATOM 1282 C C . LEU B 1 77 ? -8.852 10.078 5.441 1 87.75 77 LEU B C 1
ATOM 1284 O O . LEU B 1 77 ? -8.414 10.031 4.289 1 87.75 77 LEU B O 1
ATOM 1288 N N . TYR B 1 78 ? -9.633 9.195 5.957 1 84.56 78 TYR B N 1
ATOM 1289 C CA . TYR B 1 78 ? -10.109 8.078 5.148 1 84.56 78 TYR B CA 1
ATOM 1290 C C . TYR B 1 78 ? -10.906 8.578 3.947 1 84.56 78 TYR B C 1
ATOM 1292 O O . TYR B 1 78 ? -10.75 8.062 2.836 1 84.56 78 TYR B O 1
ATOM 1300 N N . GLU B 1 79 ? -11.711 9.492 4.18 1 86.12 79 GLU B N 1
ATOM 1301 C CA . GLU B 1 79 ? -12.5 10.055 3.09 1 86.12 79 GLU B CA 1
ATOM 1302 C C . GLU B 1 79 ? -11.609 10.711 2.043 1 86.12 79 GLU B C 1
ATOM 1304 O O . GLU B 1 79 ? -11.828 10.547 0.84 1 86.12 79 GLU B O 1
ATOM 1309 N N . LEU B 1 80 ? -10.656 11.477 2.479 1 86.44 80 LEU B N 1
ATOM 1310 C CA . LEU B 1 80 ? -9.719 12.133 1.572 1 86.44 80 LEU B CA 1
ATOM 1311 C C . LEU B 1 80 ? -8.953 11.109 0.741 1 86.44 80 LEU B C 1
ATOM 1313 O O . LEU B 1 80 ? -8.781 11.289 -0.467 1 86.44 80 LEU B O 1
ATOM 1317 N N . TYR B 1 81 ? -8.562 10.062 1.33 1 87.88 81 TYR B N 1
ATOM 1318 C CA . TYR B 1 81 ? -7.801 9.023 0.644 1 87.88 81 TYR B CA 1
ATOM 1319 C C . TYR B 1 81 ? -8.68 8.266 -0.339 1 87.88 81 TYR B C 1
ATOM 1321 O O . TYR B 1 81 ? -8.266 7.973 -1.461 1 87.88 81 TYR B O 1
ATOM 1329 N N . ASP B 1 82 ? -9.852 7.918 0.15 1 85.31 82 ASP B N 1
ATOM 1330 C CA . ASP B 1 82 ? -10.789 7.281 -0.769 1 85.31 82 ASP B CA 1
ATOM 1331 C C . ASP B 1 82 ? -11 8.133 -2.016 1 85.31 82 ASP B C 1
ATOM 1333 O O . ASP B 1 82 ? -11.031 7.617 -3.133 1 85.31 82 ASP B O 1
ATOM 1337 N N . TYR B 1 83 ? -11.188 9.398 -1.758 1 85.38 83 TYR B N 1
ATOM 1338 C CA . TYR B 1 83 ? -11.367 10.336 -2.863 1 85.38 83 TYR B CA 1
ATOM 1339 C C . TYR B 1 83 ? -10.141 10.336 -3.773 1 85.38 83 TYR B C 1
ATOM 1341 O O . TYR B 1 83 ? -10.266 10.234 -4.996 1 85.38 83 TYR B O 1
ATOM 1349 N N . ALA B 1 84 ? -8.953 10.438 -3.262 1 89 84 ALA B N 1
ATOM 1350 C CA . ALA B 1 84 ? -7.707 10.508 -4.027 1 89 84 ALA B CA 1
ATOM 1351 C C . ALA B 1 84 ? -7.477 9.227 -4.824 1 89 84 ALA B C 1
ATOM 1353 O O . ALA B 1 84 ? -7.148 9.281 -6.012 1 89 84 ALA B O 1
ATOM 1354 N N . PHE B 1 85 ? -7.715 8.07 -4.246 1 90.25 85 PHE B N 1
ATOM 1355 C CA . PHE B 1 85 ? -7.387 6.793 -4.863 1 90.25 85 PHE B CA 1
ATOM 1356 C C . PHE B 1 85 ? -8.445 6.398 -5.887 1 90.25 85 PHE B C 1
ATOM 1358 O O . PHE B 1 85 ? -8.195 5.555 -6.75 1 90.25 85 PHE B O 1
ATOM 1365 N N . SER B 1 86 ? -9.562 6.941 -5.664 1 84.25 86 SER B N 1
ATOM 1366 C CA . SER B 1 86 ? -10.625 6.656 -6.629 1 84.25 86 SER B CA 1
ATOM 1367 C C . SER B 1 86 ? -10.5 7.551 -7.863 1 84.25 86 SER B C 1
ATOM 1369 O O . SER B 1 86 ? -11.125 7.285 -8.891 1 84.25 86 SER B O 1
ATOM 1371 N N . ASN B 1 87 ? -9.719 8.539 -7.691 1 77.06 87 ASN B N 1
ATOM 1372 C CA . ASN B 1 87 ? -9.5 9.469 -8.797 1 77.06 87 ASN B CA 1
ATOM 1373 C C . ASN B 1 87 ? -8.062 9.414 -9.305 1 77.06 87 ASN B C 1
ATOM 1375 O O . ASN B 1 87 ? -7.148 9.898 -8.641 1 77.06 87 ASN B O 1
ATOM 1379 N N . THR B 1 88 ? -7.703 8.516 -10.242 1 64.25 88 THR B N 1
ATOM 1380 C CA . THR B 1 88 ? -6.371 8.25 -10.773 1 64.25 88 THR B CA 1
ATOM 1381 C C . THR B 1 88 ? -5.66 9.555 -11.125 1 64.25 88 THR B C 1
ATOM 1383 O O . THR B 1 88 ? -4.426 9.609 -11.133 1 64.25 88 THR B O 1
ATOM 1386 N N . PHE B 1 89 ? -6.266 10.609 -11.312 1 58.84 89 PHE B N 1
ATOM 1387 C CA . PHE B 1 89 ? -5.652 11.836 -11.805 1 58.84 89 PHE B CA 1
ATOM 1388 C C . PHE B 1 89 ? -4.844 12.516 -10.711 1 58.84 89 PHE B C 1
ATOM 1390 O O . PHE B 1 89 ? -3.986 13.359 -10.992 1 58.84 89 PHE B O 1
ATOM 1397 N N . PHE B 1 90 ? -5.039 12.234 -9.586 1 54.47 90 PHE B N 1
ATOM 1398 C CA . PHE B 1 90 ? -4.359 12.992 -8.539 1 54.47 90 PHE B CA 1
ATOM 1399 C C . PHE B 1 90 ? -2.863 12.703 -8.555 1 54.47 90 PHE B C 1
ATOM 1401 O O . PHE B 1 90 ? -2.064 13.531 -8.102 1 54.47 90 PHE B O 1
ATOM 1408 N N . GLY B 1 91 ? -2.373 11.539 -8.805 1 53.75 91 GLY B N 1
ATOM 1409 C CA . GLY B 1 91 ? -0.961 11.195 -8.758 1 53.75 91 GLY B CA 1
ATOM 1410 C C . GLY B 1 91 ? -0.145 11.852 -9.852 1 53.75 91 GLY B C 1
ATOM 1411 O O . GLY B 1 91 ? 1.07 11.664 -9.93 1 53.75 91 GLY B O 1
ATOM 1412 N N . ILE B 1 92 ? -0.811 12.273 -10.891 1 47.66 92 ILE B N 1
ATOM 1413 C CA . ILE B 1 92 ? -0.045 12.781 -12.023 1 47.66 92 ILE B CA 1
ATOM 1414 C C . ILE B 1 92 ? 0.395 14.219 -11.75 1 47.66 92 ILE B C 1
ATOM 1416 O O . ILE B 1 92 ? 1.091 14.828 -12.562 1 47.66 92 ILE B O 1
ATOM 1420 N N . LYS B 1 93 ? 1.079 14.398 -10.648 1 41.47 93 LYS B N 1
ATOM 1421 C CA . LYS B 1 93 ? 1.683 15.727 -10.719 1 41.47 93 LYS B CA 1
ATOM 1422 C C . LYS B 1 93 ? 3.143 15.648 -11.148 1 41.47 93 LYS B C 1
ATOM 1424 O O . LYS B 1 93 ? 3.848 14.695 -10.805 1 41.47 93 LYS B O 1
#